Protein AF-A0A480AKE7-F1 (afdb_monomer_lite)

Sequence (357 aa):
MNDADDARQWQLMRAPGLQVAFLGSGAITPAQQTLCECLGGHLAPKLHVAVATSGYAGQIARGRRSFTMTVAQSFADRLPASDVDRRVTSFLVRKRDGSLPGSLLGLGRRVVVRGRSLMNRQAQIIAKSDVLCVGGGGQGTTDFARLALQIDKPMLPLPFMGGASQHLWTEFGDDIRDEFFIDAAQWQRWSDIDLDLLTTAQIDSLAAEVAATLLRSARGTCLVCMPFADRHLPLYASIIEPAIAGAHLLAVRMDHTPSVGDIVDTLRAEIEAARCVVAVVDEQNPNVLYEVGFAHALRKPVVLMRAAGAADGPAVDLPFDVRTHRVVTYPAGLPADGTAAARAELHALLRAISHGL

pLDDT: mean 78.8, std 15.92, range [34.25, 97.81]

Organism: NCBI:txid2315236

Structure (mmCIF, N/CA/C/O backbone):
data_AF-A0A480AKE7-F1
#
_entry.id   AF-A0A480AKE7-F1
#
loop_
_atom_site.group_PDB
_atom_site.id
_atom_site.type_symbol
_atom_site.label_atom_id
_atom_site.label_alt_id
_atom_site.label_comp_id
_atom_site.label_asym_id
_atom_site.label_entity_id
_atom_site.label_seq_id
_atom_site.pdbx_PDB_ins_code
_atom_site.Cartn_x
_atom_site.Cartn_y
_atom_site.Cartn_z
_atom_site.occupancy
_atom_site.B_iso_or_equiv
_atom_site.auth_seq_id
_atom_site.auth_comp_id
_atom_site.auth_asym_id
_atom_site.auth_atom_id
_atom_site.pdbx_PDB_model_num
ATOM 1 N N . MET A 1 1 ? -5.586 -33.923 -13.380 1.00 41.38 1 MET A N 1
ATOM 2 C CA . MET A 1 1 ? -5.382 -32.969 -12.270 1.00 41.38 1 MET A CA 1
ATOM 3 C C . MET A 1 1 ? -6.179 -31.720 -12.601 1.00 41.38 1 MET A C 1
ATOM 5 O O . MET A 1 1 ? -5.875 -31.077 -13.610 1.00 41.38 1 MET A O 1
ATOM 9 N N . ASN A 1 2 ? -7.294 -31.551 -11.890 1.00 34.25 2 ASN A N 1
ATOM 10 C CA . ASN A 1 2 ? -8.422 -30.689 -12.247 1.00 34.25 2 ASN A CA 1
ATOM 11 C C . ASN A 1 2 ? -8.159 -29.243 -11.782 1.00 34.25 2 ASN A C 1
ATOM 13 O O . ASN A 1 2 ? -7.540 -29.062 -10.739 1.00 34.25 2 ASN A O 1
ATOM 17 N N . ASP A 1 3 ? -8.623 -28.222 -12.511 1.00 38.66 3 ASP A N 1
ATOM 18 C CA . ASP A 1 3 ? -8.333 -26.803 -12.194 1.00 38.66 3 ASP A CA 1
ATOM 19 C C . ASP A 1 3 ? -8.852 -26.379 -10.794 1.00 38.66 3 ASP A C 1
ATOM 21 O O . ASP A 1 3 ? -8.320 -25.457 -10.177 1.00 38.66 3 ASP A O 1
ATOM 25 N N . ALA A 1 4 ? -9.837 -27.103 -10.248 1.00 34.78 4 ALA A N 1
ATOM 26 C CA . ALA A 1 4 ? -10.337 -26.926 -8.882 1.00 34.78 4 ALA A CA 1
ATOM 27 C C . ALA A 1 4 ? -9.347 -27.389 -7.789 1.00 34.78 4 ALA A C 1
ATOM 29 O O . ALA A 1 4 ? -9.326 -26.805 -6.704 1.00 34.78 4 ALA A O 1
ATOM 30 N N . ASP A 1 5 ? -8.506 -28.393 -8.071 1.00 37.97 5 ASP A N 1
ATOM 31 C CA . ASP A 1 5 ? -7.462 -28.855 -7.142 1.00 37.97 5 ASP A CA 1
ATOM 32 C C . ASP A 1 5 ? -6.301 -27.860 -7.081 1.00 37.97 5 ASP A C 1
ATOM 34 O O . ASP A 1 5 ? -5.783 -27.605 -5.998 1.00 37.97 5 ASP A O 1
ATOM 38 N N . ASP A 1 6 ? -5.943 -27.236 -8.210 1.00 43.53 6 ASP A N 1
ATOM 39 C CA . ASP A 1 6 ? -4.881 -26.223 -8.277 1.00 43.53 6 ASP A CA 1
ATOM 40 C C . ASP A 1 6 ? -5.284 -24.932 -7.533 1.00 43.53 6 ASP A C 1
ATOM 42 O O . ASP A 1 6 ? -4.450 -24.320 -6.862 1.00 43.53 6 ASP A O 1
ATOM 46 N N . ALA A 1 7 ? -6.560 -24.525 -7.598 1.00 39.72 7 ALA A N 1
ATOM 47 C CA . ALA A 1 7 ? -7.086 -23.368 -6.863 1.00 39.72 7 ALA A CA 1
ATOM 48 C C . ALA A 1 7 ? -7.175 -23.622 -5.343 1.00 39.72 7 ALA A C 1
ATOM 50 O O . ALA A 1 7 ? -6.755 -22.774 -4.552 1.00 39.72 7 ALA A O 1
ATOM 51 N N . ARG A 1 8 ? -7.644 -24.810 -4.926 1.00 34.88 8 ARG A N 1
ATOM 52 C CA . ARG A 1 8 ? -7.654 -25.231 -3.510 1.00 34.88 8 ARG A CA 1
ATOM 53 C C . ARG A 1 8 ? -6.248 -25.407 -2.949 1.00 34.88 8 ARG A C 1
ATOM 55 O O . ARG A 1 8 ? -5.967 -24.923 -1.855 1.00 34.88 8 ARG A O 1
ATOM 62 N N . GLN A 1 9 ? -5.348 -26.051 -3.696 1.00 40.66 9 GLN A N 1
ATOM 63 C CA . GLN A 1 9 ? -3.940 -26.130 -3.320 1.00 40.66 9 GLN A CA 1
ATOM 64 C C . GLN A 1 9 ? -3.341 -24.735 -3.211 1.00 40.66 9 GLN A C 1
ATOM 66 O O . GLN A 1 9 ? -2.600 -24.494 -2.271 1.00 40.66 9 GLN A O 1
ATOM 71 N N . TRP A 1 10 ? -3.675 -23.795 -4.101 1.00 44.84 10 TRP A N 1
ATOM 72 C CA . TRP A 1 10 ? -3.183 -22.426 -3.978 1.00 44.84 10 TRP A CA 1
ATOM 73 C C . TRP A 1 10 ? -3.620 -21.776 -2.666 1.00 44.84 10 TRP A C 1
ATOM 75 O O . TRP A 1 10 ? -2.761 -21.277 -1.945 1.00 44.84 10 TRP A O 1
ATOM 85 N N . GLN A 1 11 ? -4.915 -21.801 -2.330 1.00 41.62 11 GLN A N 1
ATOM 86 C CA . GLN A 1 11 ? -5.428 -21.200 -1.086 1.00 41.62 11 GLN A CA 1
ATOM 87 C C . GLN A 1 11 ? -4.726 -21.765 0.157 1.00 41.62 11 GLN A C 1
ATOM 89 O O . GLN A 1 11 ? -4.401 -21.018 1.074 1.00 41.62 11 GLN A O 1
ATOM 94 N N . LEU A 1 12 ? -4.400 -23.060 0.139 1.00 36.47 12 L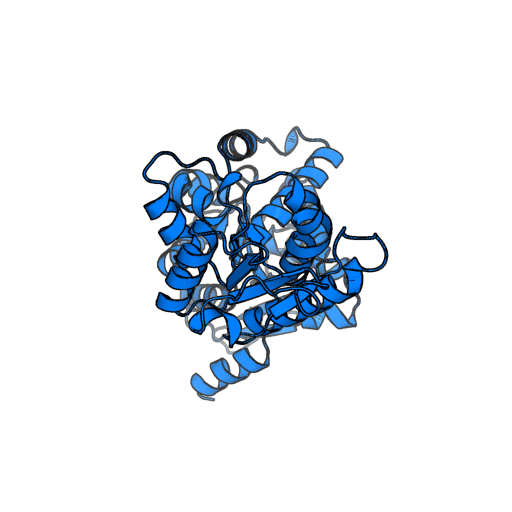EU A N 1
ATOM 95 C CA . LEU A 1 12 ? -3.630 -23.742 1.184 1.00 36.47 12 LEU A CA 1
ATOM 96 C C . LEU A 1 12 ? -2.117 -23.442 1.141 1.00 36.47 12 LEU A C 1
ATOM 98 O O . LEU A 1 12 ? -1.404 -23.698 2.106 1.00 36.47 12 LEU A O 1
ATOM 102 N N . MET A 1 13 ? -1.610 -22.924 0.020 1.00 38.38 13 MET A N 1
ATOM 103 C CA . MET A 1 13 ? -0.188 -22.719 -0.272 1.00 38.38 13 MET A CA 1
ATOM 104 C C . MET A 1 13 ? 0.230 -21.245 -0.346 1.00 38.38 13 MET A C 1
ATOM 106 O O . MET A 1 13 ? 1.414 -20.986 -0.577 1.00 38.38 13 MET A O 1
ATOM 110 N N . ARG A 1 14 ? -0.689 -20.290 -0.170 1.00 48.44 14 ARG A N 1
ATOM 111 C CA . ARG A 1 14 ? -0.387 -18.855 -0.126 1.00 48.44 14 ARG A CA 1
ATOM 112 C C . ARG A 1 14 ? 0.709 -18.573 0.903 1.00 48.44 14 ARG A C 1
ATOM 114 O O . ARG A 1 14 ? 0.580 -18.965 2.060 1.00 48.44 14 ARG A O 1
ATOM 121 N N . ALA A 1 15 ? 1.766 -17.862 0.510 1.00 48.38 15 ALA A N 1
ATOM 122 C CA . ALA A 1 15 ? 2.688 -17.300 1.497 1.00 48.38 15 ALA A CA 1
ATOM 123 C C . ALA A 1 15 ? 1.905 -16.366 2.435 1.00 48.38 15 ALA A C 1
ATOM 125 O O . ALA A 1 15 ? 1.191 -15.504 1.924 1.00 48.38 15 ALA A O 1
ATOM 126 N N . PRO A 1 16 ? 2.011 -16.498 3.765 1.00 49.25 16 PRO A N 1
ATOM 127 C CA . PRO A 1 16 ? 1.288 -15.620 4.673 1.00 49.25 16 PRO A CA 1
ATOM 128 C C . PRO A 1 16 ? 1.714 -14.164 4.441 1.00 49.25 16 PRO A C 1
ATOM 130 O O . PRO A 1 16 ? 2.882 -13.825 4.620 1.00 49.25 16 PRO A O 1
ATOM 133 N N . GLY A 1 17 ? 0.764 -13.314 4.041 1.00 61.53 17 GLY A N 1
ATOM 134 C CA . GLY A 1 17 ? 0.993 -11.890 3.805 1.00 61.53 17 GLY A CA 1
ATOM 135 C C . GLY A 1 17 ? 0.655 -11.405 2.393 1.00 61.53 17 GLY A C 1
ATOM 136 O O . GLY A 1 17 ? 0.165 -12.149 1.545 1.00 61.53 17 GLY A O 1
ATOM 137 N N . LEU A 1 18 ? 0.917 -10.122 2.185 1.00 75.06 18 LEU A N 1
ATOM 138 C CA . LEU A 1 18 ? 0.783 -9.398 0.938 1.00 75.06 18 LEU A CA 1
ATOM 139 C C . LEU A 1 18 ? 1.769 -9.906 -0.120 1.00 75.06 18 LEU A C 1
ATOM 141 O O . LEU A 1 18 ? 2.985 -9.828 0.058 1.00 75.06 18 LEU A O 1
ATOM 145 N N . GLN A 1 19 ? 1.241 -10.364 -1.246 1.00 82.06 19 GLN A N 1
ATOM 146 C CA . GLN A 1 19 ? 1.991 -10.779 -2.423 1.00 82.06 19 GLN A CA 1
ATOM 147 C C . GLN A 1 19 ? 2.176 -9.610 -3.387 1.00 82.06 19 GLN A C 1
ATOM 149 O O . GLN A 1 19 ? 1.250 -9.234 -4.107 1.00 82.06 19 GLN A O 1
ATOM 154 N N . VAL A 1 20 ? 3.396 -9.081 -3.447 1.00 88.06 20 VAL A N 1
ATOM 155 C CA . VAL A 1 20 ? 3.783 -8.029 -4.391 1.00 88.06 20 VAL A CA 1
ATOM 156 C C . VAL A 1 20 ? 4.406 -8.672 -5.629 1.00 88.06 20 VAL A C 1
ATOM 158 O O . VAL A 1 20 ? 5.448 -9.329 -5.545 1.00 88.06 20 VAL A O 1
ATOM 161 N N . ALA A 1 21 ? 3.785 -8.483 -6.792 1.00 88.94 21 ALA A N 1
ATOM 162 C CA . ALA A 1 21 ? 4.388 -8.848 -8.072 1.00 88.94 21 ALA A CA 1
ATOM 163 C C . ALA A 1 21 ? 5.184 -7.677 -8.643 1.00 88.94 21 ALA A C 1
ATOM 165 O O . ALA A 1 21 ? 4.643 -6.595 -8.852 1.00 88.94 21 ALA A O 1
ATOM 166 N N . PHE A 1 22 ? 6.454 -7.917 -8.968 1.00 89.12 22 PHE A N 1
ATOM 167 C CA . PHE A 1 22 ? 7.280 -6.928 -9.660 1.00 89.12 22 PHE A CA 1
ATOM 168 C C . PHE A 1 22 ? 7.295 -7.214 -11.153 1.00 89.12 22 PHE A C 1
ATOM 170 O O . PHE A 1 22 ? 7.703 -8.293 -11.598 1.00 89.12 22 PHE A O 1
ATOM 177 N N . LEU A 1 23 ? 6.903 -6.218 -11.934 1.00 88.00 23 LEU A N 1
ATOM 178 C CA . LEU A 1 23 ? 6.863 -6.257 -13.386 1.00 88.00 23 LEU A CA 1
ATOM 179 C C . LEU A 1 23 ? 7.722 -5.115 -13.923 1.00 88.00 23 LEU A C 1
ATOM 181 O O . LEU A 1 23 ? 7.609 -3.990 -13.460 1.00 88.00 23 LEU A O 1
ATOM 185 N N . GLY A 1 24 ? 8.589 -5.354 -14.903 1.00 85.38 24 GLY A N 1
ATOM 186 C CA . GLY A 1 24 ? 9.424 -4.248 -15.353 1.00 85.38 24 GLY A CA 1
ATOM 187 C C . GLY A 1 24 ? 10.491 -4.576 -16.371 1.00 85.38 24 GLY A C 1
ATOM 188 O O . GLY A 1 24 ? 10.500 -5.645 -16.984 1.00 85.38 24 GLY A O 1
ATOM 189 N N . SER A 1 25 ? 11.389 -3.609 -16.544 1.00 81.94 25 SER A N 1
ATOM 190 C CA . SER A 1 25 ? 12.462 -3.648 -17.526 1.00 81.94 25 SER A CA 1
ATOM 191 C C . SER A 1 25 ? 13.404 -4.830 -17.317 1.00 81.94 25 SER A C 1
ATOM 193 O O . SER A 1 25 ? 13.819 -5.159 -16.203 1.00 81.94 25 SER A O 1
ATOM 195 N N . GLY A 1 26 ? 13.807 -5.420 -18.439 1.00 78.12 26 GLY A N 1
ATOM 196 C CA . GLY A 1 26 ? 14.846 -6.441 -18.496 1.00 78.12 26 GLY A CA 1
ATOM 197 C C . GLY A 1 26 ? 16.282 -5.907 -18.538 1.00 78.12 26 GLY A C 1
ATOM 198 O O . GLY A 1 26 ? 17.234 -6.682 -18.615 1.00 78.12 26 GLY A O 1
ATOM 199 N N . ALA A 1 27 ? 16.437 -4.587 -18.552 1.00 83.56 27 ALA A N 1
ATOM 200 C CA . ALA A 1 27 ? 17.713 -3.894 -18.461 1.00 83.56 27 ALA A CA 1
ATOM 201 C C . ALA A 1 27 ? 17.500 -2.596 -17.675 1.00 83.56 27 ALA A C 1
ATOM 203 O O . ALA A 1 27 ? 16.621 -1.811 -18.028 1.00 83.56 27 ALA A O 1
ATOM 204 N N . ILE A 1 28 ? 18.273 -2.398 -16.612 1.00 89.25 28 ILE A N 1
ATOM 205 C CA . ILE A 1 28 ? 18.172 -1.230 -15.726 1.00 89.25 28 ILE A CA 1
ATOM 206 C C . ILE A 1 28 ? 19.519 -0.507 -15.632 1.00 89.25 28 ILE A C 1
ATOM 208 O O . ILE A 1 28 ? 20.566 -1.145 -15.774 1.00 89.25 28 ILE A O 1
ATOM 212 N N . THR A 1 29 ? 19.491 0.810 -15.417 1.00 92.38 29 THR A N 1
ATOM 213 C CA . THR A 1 29 ? 20.696 1.631 -15.189 1.00 92.38 29 THR A CA 1
ATOM 214 C C . THR A 1 29 ? 21.297 1.361 -13.800 1.00 92.38 29 THR A C 1
ATOM 216 O O . THR A 1 29 ? 20.635 0.748 -12.956 1.00 92.38 29 THR A O 1
ATOM 219 N N . PRO A 1 30 ? 22.535 1.809 -13.510 1.00 93.50 30 PRO A N 1
ATOM 220 C CA . PRO A 1 30 ? 23.110 1.695 -12.170 1.00 93.50 30 PRO A CA 1
ATOM 221 C C . PRO A 1 30 ? 22.261 2.361 -11.075 1.00 93.50 30 PRO A C 1
ATOM 223 O O . PRO A 1 30 ? 22.051 1.750 -10.031 1.00 93.50 30 PRO A O 1
ATOM 226 N N . ALA A 1 31 ? 21.706 3.557 -11.308 1.00 94.69 31 ALA A N 1
ATOM 227 C CA . ALA A 1 31 ? 20.848 4.224 -10.323 1.00 94.69 31 ALA A CA 1
ATOM 228 C C . ALA A 1 31 ? 19.543 3.445 -10.077 1.00 94.69 31 ALA A C 1
ATOM 230 O O . ALA A 1 31 ? 19.146 3.213 -8.934 1.00 94.69 31 ALA A O 1
ATOM 231 N N . GLN A 1 32 ? 18.920 2.940 -11.147 1.00 95.62 32 GLN A N 1
ATOM 232 C CA . GLN A 1 32 ? 17.746 2.068 -11.057 1.00 95.62 32 GLN A CA 1
ATOM 233 C C . GLN A 1 32 ? 18.048 0.752 -10.332 1.00 95.62 32 GLN A C 1
ATOM 235 O O . GLN A 1 32 ? 17.212 0.240 -9.587 1.00 95.62 32 GLN A O 1
ATOM 240 N N . GLN A 1 33 ? 19.242 0.191 -10.525 1.00 94.56 33 GLN A N 1
ATOM 241 C CA . GLN A 1 33 ? 19.689 -0.990 -9.795 1.00 94.56 33 GLN A CA 1
ATOM 242 C C . GLN A 1 33 ? 19.800 -0.703 -8.293 1.00 94.56 33 GLN A C 1
ATOM 244 O O . GLN A 1 33 ? 19.263 -1.486 -7.511 1.00 94.56 33 GLN A O 1
ATOM 249 N N . THR A 1 34 ? 20.421 0.413 -7.901 1.00 96.62 34 THR A N 1
ATOM 250 C CA . THR A 1 34 ? 20.508 0.843 -6.496 1.00 96.62 34 THR A CA 1
ATOM 251 C C . THR A 1 34 ? 19.119 0.972 -5.875 1.00 96.62 34 THR A C 1
ATOM 253 O O . THR A 1 34 ? 18.870 0.422 -4.805 1.00 96.62 34 THR A O 1
ATOM 256 N N . LEU A 1 35 ? 18.174 1.605 -6.579 1.00 97.50 35 LEU A N 1
ATOM 257 C CA . LEU A 1 35 ? 16.782 1.698 -6.132 1.00 97.50 35 LEU A CA 1
ATOM 258 C C . LEU A 1 35 ? 16.167 0.310 -5.903 1.00 97.50 35 LEU A C 1
ATOM 260 O O . LEU A 1 35 ? 15.546 0.078 -4.868 1.00 97.50 35 LEU A O 1
ATOM 264 N N . CYS A 1 36 ? 16.339 -0.620 -6.846 1.00 95.38 36 CYS A N 1
ATOM 265 C CA . CYS A 1 36 ? 15.813 -1.981 -6.722 1.00 95.38 36 CYS A CA 1
ATOM 266 C C . CYS A 1 36 ? 16.401 -2.721 -5.510 1.00 95.38 36 CYS A C 1
ATOM 268 O O . CYS A 1 36 ? 15.685 -3.445 -4.815 1.00 95.38 36 CYS A O 1
ATOM 270 N N . GLU A 1 37 ? 17.701 -2.546 -5.263 1.00 95.81 37 GLU A N 1
ATOM 271 C CA . GLU A 1 37 ? 18.411 -3.155 -4.138 1.00 95.81 37 GLU A CA 1
ATOM 272 C C . GLU A 1 37 ? 17.949 -2.578 -2.789 1.00 95.81 37 GLU A C 1
ATOM 274 O O . GLU A 1 37 ? 17.699 -3.327 -1.838 1.00 95.81 37 GLU A O 1
ATOM 279 N N . CYS A 1 38 ? 17.764 -1.260 -2.699 1.00 96.56 38 CYS A N 1
ATOM 280 C CA . CYS A 1 38 ? 17.175 -0.614 -1.526 1.00 96.56 38 CYS A CA 1
ATOM 281 C C . CYS A 1 38 ? 15.717 -1.049 -1.319 1.00 96.56 38 CYS A C 1
ATOM 283 O O . CYS A 1 38 ? 15.334 -1.417 -0.209 1.00 96.56 38 CYS A O 1
ATOM 285 N N . LEU A 1 39 ? 14.910 -1.103 -2.383 1.00 95.56 39 LEU A N 1
ATOM 286 C CA . LEU A 1 39 ? 13.491 -1.468 -2.315 1.00 95.56 39 LEU A CA 1
ATOM 287 C C . LEU A 1 39 ? 13.293 -2.897 -1.800 1.00 95.56 39 LEU A C 1
ATOM 289 O O . LEU A 1 39 ? 12.500 -3.119 -0.883 1.00 95.56 39 LEU A O 1
ATOM 293 N N . GLY A 1 40 ? 14.058 -3.862 -2.324 1.00 92.88 40 GLY A N 1
ATOM 294 C CA . GLY A 1 40 ? 14.069 -5.224 -1.782 1.00 92.88 40 GLY A CA 1
ATOM 295 C C . GLY A 1 40 ? 14.418 -5.244 -0.289 1.00 92.88 40 GLY A C 1
ATOM 296 O O . GLY A 1 40 ? 13.868 -6.040 0.473 1.00 92.88 40 GLY A O 1
ATOM 297 N N . GLY A 1 41 ? 15.259 -4.305 0.151 1.00 91.81 41 GLY A N 1
ATOM 298 C CA . GLY A 1 41 ? 15.704 -4.167 1.533 1.00 91.81 41 GLY A CA 1
ATOM 299 C C . GLY A 1 41 ? 14.691 -3.612 2.491 1.00 91.81 41 GLY A C 1
ATOM 300 O O . GLY A 1 41 ? 14.543 -4.141 3.587 1.00 91.81 41 GLY A O 1
ATOM 301 N N . HIS A 1 42 ? 13.940 -2.612 2.060 1.00 89.50 42 HIS A N 1
ATOM 302 C CA . HIS A 1 42 ? 12.846 -2.072 2.853 1.00 89.50 42 HIS A CA 1
ATOM 303 C C . HIS A 1 42 ? 11.678 -3.055 2.954 1.00 89.50 42 HIS A C 1
ATOM 305 O O . HIS A 1 42 ? 10.938 -3.032 3.941 1.00 89.50 42 HIS A O 1
ATOM 311 N N . LEU A 1 43 ? 11.512 -3.948 1.977 1.00 88.88 43 LEU A N 1
ATOM 312 C CA . LEU A 1 43 ? 10.441 -4.944 1.967 1.00 88.88 43 LEU A CA 1
ATOM 313 C C . LEU A 1 43 ? 10.779 -6.217 2.766 1.00 88.88 43 LEU A C 1
ATOM 315 O O . LEU A 1 43 ? 9.895 -6.756 3.432 1.00 88.88 43 LEU A O 1
ATOM 319 N N . ALA A 1 44 ? 12.029 -6.694 2.759 1.00 85.44 44 ALA A N 1
ATOM 320 C CA . ALA A 1 44 ? 12.402 -7.979 3.371 1.00 85.44 44 ALA A CA 1
ATOM 321 C C . ALA A 1 44 ? 12.097 -8.106 4.882 1.00 85.44 44 ALA A C 1
ATOM 323 O O . ALA A 1 44 ? 11.488 -9.108 5.273 1.00 85.44 44 ALA A O 1
ATOM 324 N N . PRO A 1 45 ? 12.385 -7.112 5.747 1.00 74.38 45 PRO A N 1
ATOM 325 C CA . PRO A 1 45 ? 12.088 -7.199 7.181 1.00 74.38 45 PRO A CA 1
ATOM 326 C C . PRO A 1 45 ? 10.591 -7.302 7.499 1.00 74.38 45 PRO A C 1
ATOM 328 O O . PRO A 1 45 ? 10.200 -7.722 8.587 1.00 74.38 45 PRO A O 1
ATOM 331 N N . LYS A 1 46 ? 9.720 -6.913 6.562 1.00 74.25 46 LYS A N 1
ATOM 332 C CA . LYS A 1 46 ? 8.274 -6.887 6.777 1.00 74.25 46 LYS A CA 1
ATOM 333 C C . LYS A 1 46 ? 7.717 -8.296 6.627 1.00 74.25 46 LYS A C 1
ATOM 335 O O . LYS A 1 46 ? 7.428 -8.727 5.521 1.00 74.25 46 LYS A O 1
ATOM 340 N N . LEU A 1 47 ? 7.539 -8.996 7.750 1.00 53.84 47 LEU A N 1
ATOM 341 C CA . LEU A 1 47 ? 7.140 -10.416 7.839 1.00 53.84 47 LEU A CA 1
ATOM 342 C C . LEU A 1 47 ? 5.940 -10.831 6.965 1.00 53.84 47 LEU A C 1
ATOM 344 O O . LEU A 1 47 ? 5.806 -12.002 6.630 1.00 53.84 47 LEU A O 1
ATOM 348 N N . HIS A 1 48 ? 5.081 -9.881 6.605 1.00 63.53 48 HIS A N 1
ATOM 349 C CA . HIS A 1 48 ? 3.875 -10.067 5.803 1.00 63.53 48 HIS A CA 1
ATOM 350 C C . HIS A 1 48 ? 4.057 -9.691 4.332 1.00 63.53 48 HIS A C 1
ATOM 352 O O . HIS A 1 48 ? 3.064 -9.483 3.655 1.00 63.53 48 HIS A O 1
ATOM 358 N N . VAL A 1 49 ? 5.278 -9.526 3.834 1.00 70.94 49 VAL A N 1
ATOM 359 C CA . VAL A 1 49 ? 5.519 -9.280 2.410 1.00 70.94 49 VAL A CA 1
ATOM 360 C C . VAL A 1 49 ? 6.084 -10.541 1.793 1.00 70.94 49 VAL A C 1
ATOM 362 O O . VAL A 1 49 ? 7.033 -11.125 2.326 1.00 70.94 49 VAL A O 1
ATOM 365 N N . ALA A 1 50 ? 5.515 -10.928 0.663 1.00 76.94 50 ALA A N 1
ATOM 366 C CA . ALA A 1 50 ? 6.046 -11.935 -0.224 1.00 76.94 50 ALA A CA 1
ATOM 367 C C . ALA A 1 50 ? 6.216 -11.354 -1.633 1.00 76.94 50 ALA A C 1
ATOM 369 O O . ALA A 1 50 ? 5.476 -10.464 -2.051 1.00 76.94 50 ALA A O 1
ATOM 370 N N . VAL A 1 51 ? 7.229 -11.839 -2.343 1.00 80.88 51 VAL A N 1
ATOM 371 C CA . VAL A 1 51 ? 7.622 -11.344 -3.661 1.00 80.88 51 VAL A CA 1
ATOM 372 C C . VAL A 1 51 ? 7.326 -12.397 -4.714 1.00 80.88 51 VAL A C 1
ATOM 374 O O . VAL A 1 51 ? 7.819 -13.523 -4.638 1.00 80.88 51 VAL A O 1
ATOM 377 N N . ALA A 1 52 ? 6.566 -12.008 -5.733 1.00 77.31 52 ALA A N 1
ATOM 378 C CA . ALA A 1 52 ? 6.316 -12.814 -6.913 1.00 77.31 52 ALA A CA 1
ATOM 379 C C . ALA A 1 52 ? 7.239 -12.394 -8.065 1.00 77.31 52 ALA A C 1
ATOM 381 O O . ALA A 1 52 ? 7.299 -11.225 -8.451 1.00 77.31 52 ALA A O 1
ATOM 382 N N . THR A 1 53 ? 7.925 -13.372 -8.656 1.00 75.00 53 THR A N 1
ATOM 383 C CA . THR A 1 53 ? 8.739 -13.193 -9.859 1.00 75.00 53 THR A CA 1
ATOM 384 C C . THR A 1 53 ? 8.199 -14.052 -10.986 1.00 75.00 53 THR A C 1
ATOM 386 O O . THR A 1 53 ? 7.714 -15.167 -10.784 1.00 75.00 53 THR A O 1
ATOM 389 N N . SER A 1 54 ? 8.308 -13.554 -12.212 1.00 63.50 54 SER A N 1
ATOM 390 C CA . SER A 1 54 ? 7.891 -14.314 -13.383 1.00 63.50 54 SER A CA 1
ATOM 391 C C . SER A 1 54 ? 8.904 -15.386 -13.792 1.00 63.50 54 SER A C 1
ATOM 393 O O . SER A 1 54 ? 8.584 -16.138 -14.695 1.00 63.50 54 SER A O 1
ATOM 395 N N . GLY A 1 55 ? 10.086 -15.501 -13.170 1.00 57.97 55 GLY A N 1
ATOM 396 C CA . GLY A 1 55 ? 11.128 -16.461 -13.560 1.00 57.97 55 GLY A CA 1
ATOM 397 C C . GLY A 1 55 ? 11.659 -16.228 -14.985 1.00 57.97 55 GLY A C 1
ATOM 398 O O . GLY A 1 55 ? 11.010 -16.566 -15.977 1.00 57.97 55 GLY A O 1
ATOM 399 N N . TYR A 1 56 ? 12.861 -15.664 -15.119 1.00 56.91 56 TYR A N 1
ATOM 400 C CA . TYR A 1 56 ? 13.478 -15.388 -16.424 1.00 56.91 56 TYR A CA 1
ATOM 401 C C . TYR A 1 56 ? 14.907 -15.940 -16.506 1.00 56.91 56 TYR A C 1
ATOM 403 O O . TYR A 1 56 ? 15.859 -15.318 -16.050 1.00 56.91 56 TYR A O 1
ATOM 411 N N . ALA A 1 57 ? 15.068 -17.089 -17.169 1.00 44.41 57 ALA A N 1
ATOM 412 C CA . ALA A 1 57 ? 16.373 -17.714 -17.419 1.00 44.41 57 ALA A CA 1
ATOM 413 C C . ALA A 1 57 ? 17.209 -16.992 -18.508 1.00 44.41 57 ALA A C 1
ATOM 415 O O . ALA A 1 57 ? 18.432 -17.076 -18.517 1.00 44.41 57 ALA A O 1
ATOM 416 N N . GLY A 1 58 ? 16.571 -16.264 -19.435 1.00 44.22 58 GLY A N 1
ATOM 417 C CA . GLY A 1 58 ? 17.233 -15.755 -20.649 1.00 44.22 58 GLY A CA 1
ATOM 418 C C . GLY A 1 58 ? 18.047 -14.459 -20.507 1.00 44.22 58 GLY A C 1
ATOM 419 O O . GLY A 1 58 ? 18.928 -14.214 -21.327 1.00 44.22 58 GLY A O 1
ATOM 420 N N . GLN A 1 59 ? 17.767 -13.616 -19.508 1.00 46.56 59 GLN A N 1
ATOM 421 C CA . GLN A 1 59 ? 18.481 -12.338 -19.315 1.00 46.56 59 GLN A CA 1
ATOM 422 C C . GLN A 1 59 ? 19.630 -12.436 -18.311 1.00 46.56 59 GLN A C 1
ATOM 424 O O . GLN A 1 59 ? 20.663 -11.801 -18.520 1.00 46.56 59 GLN A O 1
ATOM 429 N N . ILE A 1 60 ? 19.496 -13.324 -17.321 1.00 46.78 60 ILE A N 1
ATOM 430 C CA . ILE A 1 60 ? 20.581 -13.724 -16.416 1.00 46.78 60 ILE A CA 1
ATOM 431 C C . ILE A 1 60 ? 21.766 -14.269 -17.231 1.00 46.78 60 ILE A C 1
ATOM 433 O O . ILE A 1 60 ? 22.904 -13.868 -17.014 1.00 46.78 60 ILE A O 1
ATOM 437 N N . ALA A 1 61 ? 21.492 -15.078 -18.262 1.00 45.53 61 ALA A N 1
ATOM 438 C CA . ALA A 1 61 ? 22.510 -15.608 -19.174 1.00 45.53 61 ALA A CA 1
ATOM 439 C C . ALA A 1 61 ? 23.256 -14.536 -19.999 1.00 45.53 61 ALA A C 1
ATOM 441 O O . ALA A 1 61 ? 24.301 -14.826 -20.571 1.00 45.53 61 ALA A O 1
ATOM 442 N N . ARG A 1 62 ? 22.732 -13.304 -20.084 1.00 51.19 62 ARG A N 1
ATOM 443 C CA . ARG A 1 62 ? 23.335 -12.181 -20.827 1.00 51.19 62 ARG A CA 1
ATOM 444 C C . ARG A 1 62 ? 23.997 -11.141 -19.915 1.00 51.19 62 ARG A C 1
ATOM 446 O O . ARG A 1 62 ? 24.338 -10.065 -20.398 1.00 51.19 62 ARG A O 1
ATOM 453 N N . GLY A 1 63 ? 24.123 -11.418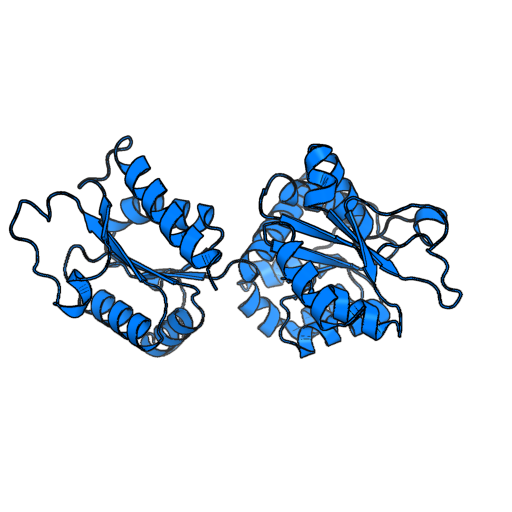 -18.613 1.00 58.53 63 GLY A N 1
ATOM 454 C CA . GLY A 1 63 ? 24.734 -10.504 -17.637 1.00 58.53 63 GLY A CA 1
ATOM 455 C C . GLY A 1 63 ? 23.953 -9.205 -17.396 1.00 58.53 63 GLY A C 1
ATOM 456 O O . GLY A 1 63 ? 24.496 -8.269 -16.817 1.00 58.53 63 GLY A O 1
ATOM 457 N N . ARG A 1 64 ? 22.691 -9.117 -17.842 1.00 65.31 64 ARG A N 1
ATOM 458 C CA . ARG A 1 64 ? 21.847 -7.928 -17.648 1.00 65.31 64 ARG A CA 1
ATOM 459 C C . ARG A 1 64 ? 21.028 -8.066 -16.371 1.00 65.31 64 ARG A C 1
ATOM 461 O O . ARG A 1 64 ? 20.410 -9.106 -16.142 1.00 65.31 64 ARG A O 1
ATOM 468 N N . ARG A 1 65 ? 20.994 -7.003 -15.564 1.00 78.12 65 ARG A N 1
ATOM 469 C CA . ARG A 1 65 ? 20.118 -6.913 -14.392 1.00 78.12 65 ARG A CA 1
ATOM 470 C C . ARG A 1 65 ? 18.736 -6.422 -14.820 1.00 78.12 65 ARG A C 1
ATOM 472 O O . ARG A 1 65 ? 18.620 -5.497 -15.620 1.00 78.12 65 ARG A O 1
ATOM 479 N N . SER A 1 66 ? 17.700 -7.061 -14.291 1.00 86.00 66 SER A N 1
ATOM 480 C CA . SER A 1 66 ? 16.297 -6.724 -14.550 1.00 86.00 66 SER A CA 1
ATOM 481 C C . SER A 1 66 ? 15.646 -6.220 -13.271 1.00 86.00 66 SER A C 1
ATOM 483 O O . SER A 1 66 ? 15.954 -6.762 -12.209 1.00 86.00 66 SER A O 1
ATOM 485 N N . PHE A 1 67 ? 14.680 -5.311 -13.385 1.00 89.00 67 PHE A N 1
ATOM 486 C CA . PHE A 1 67 ? 13.925 -4.759 -12.256 1.00 89.00 67 PHE A CA 1
ATOM 487 C C . PHE A 1 67 ? 13.412 -5.853 -11.302 1.00 89.00 67 PHE A C 1
ATOM 489 O O . PHE A 1 67 ? 13.807 -5.914 -10.139 1.00 89.00 67 PHE A O 1
ATOM 496 N N . THR A 1 68 ? 12.619 -6.796 -11.826 1.00 87.62 68 THR A N 1
ATOM 497 C CA . THR A 1 68 ? 12.009 -7.881 -11.044 1.00 87.62 68 THR A CA 1
ATOM 498 C C . THR A 1 68 ? 13.044 -8.733 -10.304 1.00 87.62 68 THR A C 1
ATOM 500 O O . THR A 1 68 ? 12.888 -8.988 -9.112 1.00 87.62 68 THR A O 1
ATOM 503 N N . MET A 1 69 ? 14.101 -9.188 -10.990 1.00 84.00 69 MET A N 1
ATOM 504 C CA . MET A 1 69 ? 15.103 -10.063 -10.366 1.00 84.00 69 MET A CA 1
ATOM 505 C C . MET A 1 69 ? 15.971 -9.332 -9.349 1.00 84.00 69 MET A C 1
ATOM 507 O O . MET A 1 69 ? 16.304 -9.928 -8.331 1.00 84.00 69 MET A O 1
ATOM 511 N N . THR A 1 70 ? 16.330 -8.070 -9.595 1.00 90.38 70 THR A N 1
ATOM 512 C CA . THR A 1 70 ? 17.165 -7.309 -8.661 1.00 90.38 70 THR A CA 1
ATOM 513 C C . THR A 1 70 ? 16.422 -7.059 -7.353 1.00 90.38 70 THR A C 1
ATOM 515 O O . THR A 1 70 ? 16.978 -7.334 -6.292 1.00 90.38 70 THR A O 1
ATOM 518 N N . VAL A 1 71 ? 15.150 -6.640 -7.410 1.00 91.56 71 VAL A N 1
ATOM 519 C CA . VAL A 1 71 ? 14.325 -6.479 -6.199 1.00 91.56 71 VAL A CA 1
ATOM 520 C C . VAL A 1 71 ? 14.180 -7.810 -5.463 1.00 91.56 71 VAL A C 1
ATOM 522 O O . VAL A 1 71 ? 14.405 -7.874 -4.257 1.00 91.56 71 VAL A O 1
ATOM 525 N N . ALA A 1 72 ? 13.844 -8.886 -6.182 1.00 88.88 72 ALA A N 1
ATOM 526 C CA . ALA A 1 72 ? 13.620 -10.190 -5.571 1.00 88.88 72 ALA A CA 1
ATOM 527 C C . ALA A 1 72 ? 14.889 -10.768 -4.928 1.00 88.88 72 ALA A C 1
ATOM 529 O O . ALA A 1 72 ? 14.817 -11.262 -3.805 1.00 88.88 72 ALA A O 1
ATOM 530 N N . GLN A 1 73 ? 16.042 -10.679 -5.600 1.00 89.38 73 GLN A N 1
ATOM 531 C CA . GLN A 1 73 ? 17.322 -11.144 -5.060 1.00 89.38 73 GLN A CA 1
ATOM 532 C C . GLN A 1 73 ? 17.689 -10.361 -3.805 1.00 89.38 73 GLN A C 1
ATOM 534 O O . GLN A 1 73 ? 17.928 -10.951 -2.759 1.00 89.38 73 GLN A O 1
ATOM 539 N N . SER A 1 74 ? 17.616 -9.033 -3.882 1.00 92.19 74 SER A N 1
ATOM 540 C CA . SER A 1 74 ? 17.932 -8.162 -2.756 1.00 92.19 74 SER A CA 1
ATOM 541 C C . SER A 1 74 ? 16.981 -8.361 -1.568 1.00 92.19 74 SER A C 1
ATOM 543 O O . SER A 1 74 ? 17.374 -8.211 -0.410 1.00 92.19 74 SER A O 1
ATOM 545 N N . PHE A 1 75 ? 15.728 -8.724 -1.844 1.00 91.50 75 PHE A N 1
ATOM 546 C CA . PHE A 1 75 ? 14.769 -9.141 -0.832 1.00 91.50 75 PHE A CA 1
ATOM 547 C C . PHE A 1 75 ? 15.175 -10.476 -0.189 1.00 91.50 75 PHE A C 1
ATOM 549 O O . PHE A 1 75 ? 15.234 -10.563 1.033 1.00 91.50 75 PHE A O 1
ATOM 556 N N . ALA A 1 76 ? 15.499 -11.499 -0.985 1.00 89.44 76 ALA A N 1
ATOM 557 C CA . ALA A 1 76 ? 15.877 -12.820 -0.479 1.00 89.44 76 ALA A CA 1
ATOM 558 C C . ALA A 1 76 ? 17.196 -12.823 0.302 1.00 89.44 76 ALA A C 1
ATOM 560 O O . ALA A 1 76 ? 17.278 -13.502 1.320 1.00 89.44 76 ALA A O 1
ATOM 561 N N . ASP A 1 77 ? 18.189 -12.039 -0.123 1.00 90.94 77 ASP A N 1
ATOM 562 C CA . ASP A 1 77 ? 19.497 -11.936 0.543 1.00 90.94 77 ASP A CA 1
ATOM 563 C C . ASP A 1 77 ? 19.386 -11.411 1.985 1.00 90.94 77 ASP A C 1
ATOM 565 O O . ASP A 1 77 ? 20.288 -11.600 2.798 1.00 90.94 77 ASP A O 1
ATOM 569 N N . ARG A 1 78 ? 18.267 -10.758 2.317 1.00 90.62 78 ARG A N 1
ATOM 570 C CA . ARG A 1 78 ? 17.964 -10.217 3.649 1.00 90.62 78 ARG A CA 1
ATOM 571 C C . ARG A 1 78 ? 17.010 -11.093 4.458 1.00 90.62 78 ARG A C 1
ATOM 573 O O . ARG A 1 78 ? 16.586 -10.692 5.541 1.00 90.62 78 ARG A O 1
ATOM 580 N N . LEU A 1 79 ? 16.651 -12.267 3.945 1.00 84.31 79 LEU A N 1
ATOM 581 C CA . LEU A 1 79 ? 15.842 -13.245 4.658 1.00 84.31 79 LEU A CA 1
ATOM 582 C C . LEU A 1 79 ? 16.705 -14.389 5.198 1.00 84.31 79 LEU A C 1
ATOM 584 O O . LEU A 1 79 ? 17.679 -14.791 4.560 1.00 84.31 79 LEU A O 1
ATOM 588 N N . PRO A 1 80 ? 16.312 -14.998 6.330 1.00 83.69 80 PRO A N 1
ATOM 589 C CA . PRO A 1 80 ? 16.806 -16.319 6.694 1.00 83.69 80 PRO A CA 1
ATOM 590 C C . PRO A 1 80 ? 16.531 -17.318 5.563 1.00 83.69 80 PRO A C 1
ATOM 592 O O . PRO A 1 80 ? 15.461 -17.286 4.953 1.00 83.69 80 PRO A O 1
ATOM 595 N N . ALA A 1 81 ? 17.450 -18.258 5.321 1.00 82.75 81 ALA A N 1
ATOM 596 C CA . ALA A 1 81 ? 17.300 -19.261 4.260 1.00 82.75 81 ALA A CA 1
ATOM 597 C C . ALA A 1 81 ? 15.970 -20.041 4.351 1.00 82.75 81 ALA A C 1
ATOM 599 O O . ALA A 1 81 ? 15.363 -20.355 3.330 1.00 82.75 81 ALA A O 1
ATOM 600 N N . SER A 1 82 ? 15.478 -20.286 5.572 1.00 80.25 82 SER A N 1
ATOM 601 C CA . SER A 1 82 ? 14.191 -20.943 5.840 1.00 80.25 82 SER A CA 1
ATOM 602 C C . SER A 1 82 ? 12.965 -20.153 5.365 1.00 80.25 82 SER A C 1
ATOM 604 O O . SER A 1 82 ? 11.906 -20.740 5.143 1.00 80.25 82 SER A O 1
ATOM 606 N N . ASP A 1 83 ? 13.085 -18.833 5.216 1.00 80.50 83 ASP A N 1
ATOM 607 C CA . ASP A 1 83 ? 11.983 -17.943 4.848 1.00 80.50 83 ASP A CA 1
ATOM 608 C C . ASP A 1 83 ? 11.971 -17.584 3.362 1.00 80.50 83 ASP A C 1
ATOM 610 O O . ASP A 1 83 ? 10.928 -17.171 2.852 1.00 80.50 83 ASP A O 1
ATOM 614 N N . VAL A 1 84 ? 13.079 -17.779 2.641 1.00 83.25 84 VAL A N 1
ATOM 615 C CA . VAL A 1 84 ? 13.167 -17.482 1.201 1.00 83.25 84 VAL A CA 1
ATOM 616 C C . VAL A 1 84 ? 12.136 -18.297 0.413 1.00 83.25 84 VAL A C 1
ATOM 618 O O . VAL A 1 84 ? 11.375 -17.730 -0.368 1.00 83.25 84 VAL A O 1
ATOM 621 N N . ASP A 1 85 ? 12.017 -19.600 0.679 1.00 81.38 85 ASP A N 1
ATOM 622 C CA . ASP A 1 85 ? 11.004 -20.455 0.039 1.00 81.38 85 ASP A CA 1
ATOM 623 C C . ASP A 1 85 ? 9.575 -20.138 0.497 1.00 81.38 85 ASP A C 1
ATOM 625 O O . ASP A 1 85 ? 8.600 -20.416 -0.201 1.00 81.38 85 ASP A O 1
ATOM 629 N N . ARG A 1 86 ? 9.412 -19.522 1.667 1.00 78.19 86 ARG A N 1
ATOM 630 C CA . ARG A 1 86 ? 8.087 -19.122 2.147 1.00 78.19 86 ARG A CA 1
ATOM 631 C C . ARG A 1 86 ? 7.642 -17.807 1.531 1.00 78.19 86 ARG A C 1
ATOM 633 O O . ARG A 1 86 ? 6.454 -17.653 1.286 1.00 78.19 86 ARG A O 1
ATOM 640 N N . ARG A 1 87 ? 8.563 -16.870 1.303 1.00 80.38 87 ARG A N 1
ATOM 641 C CA . ARG A 1 87 ? 8.256 -15.463 1.001 1.00 80.38 87 ARG A CA 1
ATOM 642 C C . ARG A 1 87 ? 8.670 -15.020 -0.394 1.00 80.38 87 ARG A C 1
ATOM 644 O O . ARG A 1 87 ? 8.313 -13.923 -0.797 1.00 80.38 87 ARG A O 1
ATOM 651 N N . VAL A 1 88 ? 9.369 -15.847 -1.159 1.00 84.88 88 VAL A N 1
ATOM 652 C CA . VAL A 1 88 ? 9.659 -15.568 -2.566 1.00 84.88 88 VAL A CA 1
ATOM 653 C C . VAL A 1 88 ? 9.060 -16.672 -3.415 1.00 84.88 88 VAL A C 1
ATOM 655 O O . VAL A 1 88 ? 9.301 -17.852 -3.181 1.00 84.88 88 VAL A O 1
ATOM 658 N N . THR A 1 89 ? 8.244 -16.285 -4.389 1.00 81.19 89 THR A N 1
ATOM 659 C CA . THR A 1 89 ? 7.603 -17.198 -5.332 1.00 81.19 89 THR A CA 1
ATOM 660 C C . THR A 1 89 ? 8.069 -16.890 -6.745 1.00 81.19 89 THR A C 1
ATOM 662 O O . THR A 1 89 ? 7.851 -15.802 -7.266 1.00 81.19 89 THR A O 1
ATOM 665 N N . SER A 1 90 ? 8.675 -17.873 -7.397 1.00 79.06 90 SER A N 1
ATOM 666 C CA . SER A 1 90 ? 9.052 -17.821 -8.804 1.00 79.06 90 SER A CA 1
ATOM 667 C C . SER A 1 90 ? 8.078 -18.643 -9.644 1.00 79.06 90 SER A C 1
ATOM 669 O O . SER A 1 90 ? 7.993 -19.867 -9.510 1.00 79.06 90 SER A O 1
ATOM 671 N N . PHE A 1 91 ? 7.354 -17.979 -10.542 1.00 73.75 91 PHE A N 1
ATOM 672 C CA . PHE A 1 91 ? 6.427 -18.619 -11.470 1.00 73.75 91 PHE A CA 1
ATOM 673 C C . PHE A 1 91 ? 7.172 -19.151 -12.694 1.00 73.75 91 PHE A C 1
ATOM 675 O O . PHE A 1 91 ? 7.558 -18.398 -13.579 1.00 73.75 91 PHE A O 1
ATOM 682 N N . LEU A 1 92 ? 7.368 -20.464 -12.772 1.00 70.81 92 LEU A N 1
ATOM 683 C CA . LEU A 1 92 ? 8.060 -21.109 -13.887 1.00 70.81 92 LEU A CA 1
ATOM 684 C C . LEU A 1 92 ? 7.058 -21.585 -14.937 1.00 70.81 92 LEU A C 1
ATOM 686 O O . LEU A 1 92 ? 6.034 -22.181 -14.615 1.00 70.81 92 LEU A O 1
ATOM 690 N N . VAL A 1 93 ? 7.367 -21.365 -16.213 1.00 64.31 93 VAL A N 1
ATOM 691 C CA . VAL A 1 93 ? 6.505 -21.796 -17.321 1.00 64.31 93 VAL A CA 1
ATOM 692 C C . VAL A 1 93 ? 7.066 -23.060 -17.945 1.00 64.31 93 VAL A C 1
ATOM 694 O O . VAL A 1 93 ? 8.221 -23.084 -18.365 1.00 64.31 93 VAL A O 1
ATOM 697 N N . ARG A 1 94 ? 6.236 -24.098 -18.055 1.00 64.38 94 ARG A N 1
ATOM 698 C CA . ARG A 1 94 ? 6.582 -25.300 -18.822 1.00 64.38 94 ARG A CA 1
ATOM 699 C C . ARG A 1 94 ? 6.618 -24.967 -20.320 1.00 64.38 94 ARG A C 1
ATOM 701 O O . ARG A 1 94 ? 5.672 -24.367 -20.832 1.00 64.38 94 ARG A O 1
ATOM 708 N N . LYS A 1 95 ? 7.695 -25.338 -21.020 1.00 61.25 95 LYS A N 1
ATOM 709 C CA . LYS A 1 95 ? 7.804 -25.181 -22.479 1.00 61.25 95 LYS A CA 1
ATOM 710 C C . LYS A 1 95 ? 6.797 -26.095 -23.194 1.00 61.25 95 LYS A C 1
ATOM 712 O O . LYS A 1 95 ? 6.296 -27.059 -22.615 1.00 61.25 95 LYS A O 1
ATOM 717 N N . ARG A 1 96 ? 6.506 -25.796 -24.469 1.00 58.16 96 ARG A N 1
ATOM 718 C CA . ARG A 1 96 ? 5.569 -26.578 -25.309 1.00 58.16 96 ARG A CA 1
ATOM 719 C C . ARG A 1 96 ? 5.988 -28.042 -25.482 1.00 58.16 96 ARG A C 1
ATOM 721 O O . ARG A 1 96 ? 5.124 -28.892 -25.632 1.00 58.16 96 ARG A O 1
ATOM 728 N N . ASP A 1 97 ? 7.285 -28.324 -25.414 1.00 60.31 97 ASP A N 1
ATOM 729 C CA . ASP A 1 97 ? 7.876 -29.669 -25.456 1.00 60.31 97 ASP A CA 1
ATOM 730 C C . ASP A 1 97 ? 7.792 -30.421 -24.108 1.00 60.31 97 ASP A C 1
ATOM 732 O O . ASP A 1 97 ? 8.348 -31.505 -23.956 1.00 60.31 97 ASP A O 1
ATOM 736 N N . GLY A 1 98 ? 7.123 -29.846 -23.102 1.00 59.06 98 GLY A N 1
ATOM 737 C CA . GLY A 1 98 ? 6.981 -30.424 -21.766 1.00 59.06 98 GLY A CA 1
ATOM 738 C C . GLY A 1 98 ? 8.183 -30.202 -20.845 1.00 59.06 98 GLY A C 1
ATOM 739 O O . GLY A 1 98 ? 8.052 -30.426 -19.633 1.00 59.06 98 GLY A O 1
ATOM 740 N N . SER A 1 99 ? 9.309 -29.712 -21.375 1.00 59.47 99 SER A N 1
ATOM 741 C CA . SER A 1 99 ? 10.516 -29.434 -20.602 1.00 59.47 99 SER A CA 1
ATOM 742 C C . SER A 1 99 ? 10.352 -28.186 -19.729 1.00 59.47 99 SER A C 1
ATOM 744 O O . SER A 1 99 ? 9.609 -27.245 -20.035 1.00 59.47 99 SER A O 1
ATOM 746 N N . LEU A 1 100 ? 11.031 -28.180 -18.585 1.00 59.84 100 LEU A N 1
ATOM 747 C CA . LEU A 1 100 ? 11.181 -26.972 -17.779 1.00 59.84 100 LEU A CA 1
ATOM 748 C C . LEU A 1 100 ? 12.254 -26.073 -18.426 1.00 59.84 100 LEU A C 1
ATOM 750 O O . LEU A 1 100 ? 13.137 -26.584 -19.122 1.00 59.84 100 LEU A O 1
ATOM 754 N N . PRO A 1 101 ? 12.206 -24.740 -18.237 1.00 56.91 101 PRO A N 1
ATOM 755 C CA . PRO A 1 101 ? 13.284 -23.855 -18.669 1.00 56.91 101 PRO A CA 1
ATOM 756 C C . PRO A 1 101 ? 14.628 -24.391 -18.153 1.00 56.91 101 PRO A C 1
ATOM 758 O O . PRO A 1 101 ? 14.740 -24.744 -16.982 1.00 56.91 101 PRO A O 1
ATOM 761 N N . GLY A 1 102 ? 15.616 -24.523 -19.044 1.00 48.03 102 GLY A N 1
ATOM 762 C CA . GLY A 1 102 ? 16.909 -25.128 -18.718 1.00 48.03 102 GLY A CA 1
ATOM 763 C C . GLY A 1 102 ? 17.675 -24.325 -17.663 1.00 48.03 102 GLY A C 1
ATOM 764 O O . GLY A 1 102 ? 17.715 -23.098 -17.732 1.00 48.03 102 GLY A O 1
ATOM 765 N N . SER A 1 103 ? 18.306 -25.054 -16.735 1.00 45.72 103 SER A N 1
ATOM 766 C CA . SER A 1 103 ? 18.900 -24.622 -15.457 1.00 45.72 103 SER A CA 1
ATOM 767 C C . SER A 1 103 ? 17.880 -24.102 -14.432 1.00 45.72 103 SER A C 1
ATOM 769 O O . SER A 1 103 ? 17.033 -23.260 -14.711 1.00 45.72 103 SER A O 1
ATOM 771 N N . LEU A 1 104 ? 17.965 -24.654 -13.223 1.00 47.50 104 LEU A N 1
ATOM 772 C CA . LEU A 1 104 ? 17.089 -24.472 -12.061 1.00 47.50 104 LE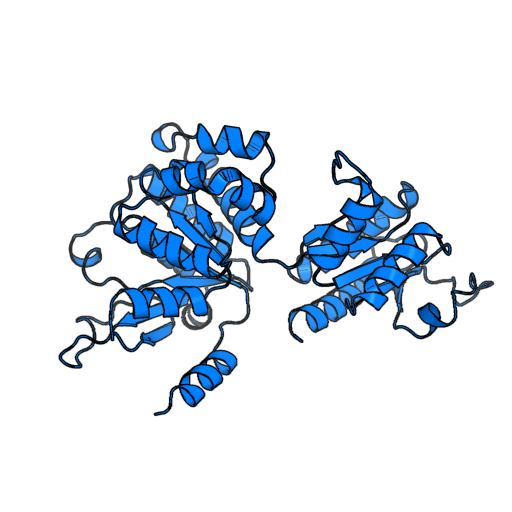U A CA 1
ATOM 773 C C . LEU A 1 104 ? 17.185 -23.057 -11.440 1.00 47.50 104 LEU A C 1
ATOM 775 O O . LEU A 1 104 ? 17.373 -22.919 -10.234 1.00 47.50 104 LEU A O 1
ATOM 779 N N . LEU A 1 105 ? 17.083 -22.001 -12.246 1.00 54.50 105 LEU A N 1
ATOM 780 C CA . LEU A 1 105 ? 17.127 -20.607 -11.806 1.00 54.50 105 LEU A CA 1
ATOM 781 C C . LEU A 1 105 ? 15.714 -20.134 -11.449 1.00 54.50 105 LEU A C 1
ATOM 783 O O . LEU A 1 105 ? 14.912 -19.755 -12.301 1.00 54.50 105 LEU A O 1
ATOM 787 N N . GLY A 1 106 ? 15.407 -20.192 -10.160 1.00 57.97 106 GLY A N 1
ATOM 788 C CA . GLY A 1 106 ? 14.212 -19.615 -9.561 1.00 57.97 106 GLY A CA 1
ATOM 789 C C . GLY A 1 106 ? 14.504 -19.348 -8.095 1.00 57.97 106 GLY A C 1
ATOM 790 O O . GLY A 1 106 ? 14.973 -20.256 -7.402 1.00 57.97 106 GLY A O 1
ATOM 791 N N . LEU A 1 107 ? 14.271 -18.107 -7.673 1.00 72.94 107 LEU A N 1
ATOM 792 C CA . LEU A 1 107 ? 14.480 -17.657 -6.305 1.00 72.94 107 LEU A CA 1
ATOM 793 C C . LEU A 1 107 ? 13.294 -18.086 -5.441 1.00 72.94 107 LEU A C 1
ATOM 795 O O . LEU A 1 107 ? 12.139 -17.933 -5.854 1.00 72.94 107 LEU A O 1
ATOM 799 N N . GLY A 1 108 ? 13.596 -18.637 -4.270 1.00 79.38 108 GLY A N 1
ATOM 800 C CA . GLY A 1 108 ? 12.601 -19.210 -3.375 1.00 79.38 108 GLY A CA 1
ATOM 801 C C . GLY A 1 108 ? 11.759 -20.304 -4.020 1.00 79.38 108 GLY A C 1
ATOM 802 O O . GLY A 1 108 ? 12.200 -21.061 -4.897 1.00 79.38 108 GLY A O 1
ATOM 803 N N . ARG A 1 109 ? 10.495 -20.354 -3.608 1.00 79.31 109 ARG A N 1
ATOM 804 C CA . ARG A 1 109 ? 9.562 -21.396 -3.997 1.00 79.31 109 ARG A CA 1
ATOM 805 C C . ARG A 1 109 ? 9.167 -21.286 -5.452 1.00 79.31 109 ARG A C 1
ATOM 807 O O . ARG A 1 109 ? 8.807 -20.232 -5.965 1.00 79.31 109 ARG A O 1
ATOM 814 N N . ARG A 1 110 ? 9.145 -22.431 -6.119 1.00 77.88 110 ARG A N 1
ATOM 815 C CA . ARG A 1 110 ? 8.883 -22.524 -7.553 1.00 77.88 110 ARG A CA 1
ATOM 816 C C . ARG A 1 110 ? 7.473 -23.028 -7.788 1.00 77.88 110 ARG A C 1
ATOM 818 O O . ARG A 1 110 ? 7.118 -24.118 -7.348 1.00 77.88 110 ARG A O 1
ATOM 825 N N . VAL A 1 111 ? 6.683 -22.246 -8.511 1.00 72.62 111 VAL A N 1
ATOM 826 C CA . VAL A 1 111 ? 5.327 -22.621 -8.913 1.00 72.62 111 VAL A CA 1
ATOM 827 C C . VAL A 1 111 ? 5.320 -22.798 -10.419 1.00 72.62 111 VAL A C 1
ATOM 829 O O . VAL A 1 111 ? 5.473 -21.834 -11.167 1.00 72.62 111 VAL A O 1
ATOM 832 N N . VAL A 1 112 ? 5.165 -24.040 -10.874 1.00 70.69 112 VAL A N 1
ATOM 833 C CA . VAL A 1 112 ? 5.069 -24.333 -12.306 1.00 70.69 112 VAL A CA 1
ATOM 834 C C . VAL A 1 112 ? 3.647 -24.039 -12.769 1.00 70.69 112 VAL A C 1
ATOM 836 O O . VAL A 1 112 ? 2.702 -24.680 -12.318 1.00 70.69 112 VAL A O 1
ATOM 839 N N . VAL A 1 113 ? 3.491 -23.083 -13.680 1.00 66.62 113 VAL A N 1
ATOM 840 C CA . VAL A 1 113 ? 2.201 -22.741 -14.291 1.00 66.62 113 VAL A CA 1
ATOM 841 C C . VAL A 1 113 ? 2.077 -23.362 -15.681 1.00 66.62 113 VAL A C 1
ATOM 843 O O . VAL A 1 113 ? 3.059 -23.500 -16.422 1.00 66.62 113 VAL A O 1
ATOM 846 N N . ARG A 1 114 ? 0.852 -23.754 -16.051 1.00 61.72 114 ARG A N 1
ATOM 847 C CA . ARG A 1 114 ? 0.543 -24.248 -17.399 1.00 61.72 114 ARG A CA 1
ATOM 848 C C . ARG A 1 114 ? 0.662 -23.088 -18.390 1.00 61.72 114 ARG A C 1
ATOM 850 O O . ARG A 1 114 ? -0.116 -22.150 -18.344 1.00 61.72 114 ARG A O 1
ATOM 857 N N . GLY A 1 115 ? 1.631 -23.144 -19.296 1.00 56.69 115 GLY A N 1
ATOM 858 C CA . GLY A 1 115 ? 1.850 -22.109 -20.308 1.00 56.69 115 GLY A CA 1
ATOM 859 C C . GLY A 1 115 ? 0.997 -22.312 -21.557 1.00 56.69 115 GLY A C 1
ATOM 860 O O . GLY A 1 115 ? 1.554 -22.608 -22.610 1.00 56.69 115 GLY A O 1
ATOM 861 N N . ARG A 1 116 ? -0.336 -22.173 -21.471 1.00 57.47 116 ARG A N 1
ATOM 862 C CA . ARG A 1 116 ? -1.189 -22.240 -22.681 1.00 57.47 116 ARG A CA 1
ATOM 863 C C . ARG A 1 116 ? -0.905 -21.065 -23.636 1.00 57.47 116 ARG A C 1
ATOM 865 O O . ARG A 1 116 ? -0.915 -21.245 -24.849 1.00 57.47 116 ARG A O 1
ATOM 872 N N . SER A 1 117 ? -0.593 -19.887 -23.089 1.00 65.19 117 SER A N 1
ATOM 873 C CA . SER A 1 117 ? -0.169 -18.678 -23.814 1.00 65.19 117 SER A CA 1
ATOM 874 C C . SER A 1 117 ? 0.570 -17.703 -22.878 1.00 65.19 117 SER A C 1
ATOM 876 O O . SER A 1 117 ? 0.575 -17.897 -21.659 1.00 65.19 117 SER A O 1
ATOM 878 N N . LEU A 1 118 ? 1.183 -16.642 -23.427 1.00 65.69 118 LEU A N 1
ATOM 879 C CA . LEU A 1 118 ? 1.789 -15.566 -22.626 1.00 65.69 118 LEU A CA 1
ATOM 880 C C . LEU A 1 118 ? 0.741 -14.878 -21.736 1.00 65.69 118 LEU A C 1
ATOM 882 O O . LEU A 1 118 ? 0.965 -14.756 -20.538 1.00 65.69 118 LEU A O 1
ATOM 886 N N . MET A 1 119 ? -0.426 -14.536 -22.288 1.00 68.38 119 MET A N 1
ATOM 887 C CA . MET A 1 119 ? -1.540 -13.945 -21.533 1.00 68.38 119 MET A CA 1
ATOM 888 C C . MET A 1 119 ? -1.999 -14.829 -20.372 1.00 68.38 119 MET A C 1
ATOM 890 O O . MET A 1 119 ? -2.227 -14.336 -19.273 1.00 68.38 119 MET A O 1
ATOM 894 N N . ASN A 1 120 ? -2.065 -16.150 -20.565 1.00 70.56 120 ASN A N 1
ATOM 895 C CA . ASN A 1 120 ? -2.445 -17.060 -19.487 1.00 70.56 120 ASN A CA 1
ATOM 896 C C . ASN A 1 120 ? -1.425 -17.053 -18.332 1.00 70.56 120 ASN A C 1
ATOM 898 O O . ASN A 1 120 ? -1.819 -17.111 -17.171 1.00 70.56 120 ASN A O 1
ATOM 902 N N . ARG A 1 121 ? -0.125 -16.909 -18.625 1.00 69.19 121 ARG A N 1
ATOM 903 C CA . ARG A 1 121 ? 0.916 -16.733 -17.595 1.00 69.19 121 ARG A CA 1
ATOM 904 C C . ARG A 1 121 ? 0.723 -15.427 -16.828 1.00 69.19 121 ARG A C 1
ATOM 906 O O . ARG A 1 121 ? 0.810 -15.433 -15.605 1.00 69.19 121 ARG A O 1
ATOM 913 N N . GLN A 1 122 ? 0.496 -14.328 -17.543 1.00 75.81 122 GLN A N 1
ATOM 914 C CA . GLN A 1 122 ? 0.324 -13.004 -16.943 1.00 75.81 122 GLN A CA 1
ATOM 915 C C . GLN A 1 122 ? -0.910 -12.992 -16.032 1.00 75.81 122 GLN A C 1
ATOM 917 O O . GLN A 1 122 ? -0.782 -12.664 -14.858 1.00 75.81 122 GLN A O 1
ATOM 922 N N . ALA A 1 123 ? -2.047 -13.505 -16.513 1.00 76.12 123 ALA A N 1
ATOM 923 C CA . ALA A 1 123 ? -3.273 -13.656 -15.730 1.00 76.12 123 ALA A CA 1
ATOM 924 C C . ALA A 1 123 ? -3.064 -14.481 -14.449 1.00 76.12 123 ALA A C 1
ATOM 926 O O . ALA A 1 123 ? -3.564 -14.121 -13.391 1.00 76.12 123 ALA A O 1
ATOM 927 N N . GLN A 1 124 ? -2.285 -15.567 -14.516 1.00 73.88 124 GLN A N 1
ATOM 928 C CA . GLN A 1 124 ? -1.973 -16.378 -13.336 1.00 73.88 124 GLN A CA 1
ATOM 929 C C . GLN A 1 124 ? -1.113 -15.629 -12.315 1.00 73.88 124 GLN A C 1
ATOM 931 O O . GLN A 1 124 ? -1.303 -15.837 -11.125 1.00 73.88 124 GLN A O 1
ATOM 936 N N . ILE A 1 125 ? -0.173 -14.782 -12.742 1.00 77.62 125 ILE A N 1
ATOM 937 C CA . ILE A 1 125 ? 0.620 -13.959 -11.816 1.00 77.62 125 ILE A CA 1
ATOM 938 C C . ILE A 1 125 ? -0.281 -12.902 -11.171 1.00 77.62 125 ILE A C 1
ATOM 940 O O . ILE A 1 125 ? -0.314 -12.812 -9.951 1.00 77.62 125 ILE A O 1
ATOM 944 N N . ILE A 1 126 ? -1.067 -12.177 -11.975 1.00 81.69 126 ILE A N 1
ATOM 945 C CA . ILE A 1 126 ? -1.996 -11.139 -11.501 1.00 81.69 126 ILE A CA 1
ATOM 946 C C . ILE A 1 126 ? -2.983 -11.721 -10.484 1.00 81.69 126 ILE A C 1
ATOM 948 O O . ILE A 1 126 ? -3.136 -11.182 -9.393 1.00 81.69 126 ILE A O 1
ATOM 952 N N . ALA A 1 127 ? -3.612 -12.855 -10.805 1.00 77.50 127 ALA A N 1
ATOM 953 C CA . ALA A 1 127 ? -4.585 -13.507 -9.930 1.00 77.50 127 ALA A CA 1
ATOM 954 C C . ALA A 1 127 ? -3.987 -13.969 -8.590 1.00 77.50 127 ALA A C 1
ATOM 956 O O . ALA A 1 127 ? -4.716 -14.152 -7.620 1.00 77.50 127 ALA A O 1
ATOM 957 N N . LYS A 1 128 ? -2.670 -14.189 -8.535 1.00 75.31 128 LYS A N 1
ATOM 958 C CA . LYS A 1 128 ? -1.957 -14.724 -7.365 1.00 75.31 128 LYS A CA 1
ATOM 959 C C . LYS A 1 128 ? -1.211 -13.649 -6.574 1.00 75.31 128 LYS A C 1
ATOM 961 O O . LYS A 1 128 ? -0.557 -13.978 -5.584 1.00 75.31 128 LYS A O 1
ATOM 966 N N . SER A 1 129 ? -1.297 -12.398 -7.009 1.00 81.75 129 SER A N 1
ATOM 967 C CA . SER A 1 129 ? -0.701 -11.239 -6.356 1.00 81.75 129 SER A CA 1
ATOM 968 C C . SER A 1 129 ? -1.786 -10.304 -5.850 1.00 81.75 129 SER A C 1
ATOM 970 O O . SER A 1 129 ? -2.887 -10.258 -6.393 1.00 81.75 129 SER A O 1
ATOM 972 N N . ASP A 1 130 ? -1.480 -9.564 -4.795 1.00 79.94 130 ASP A N 1
ATOM 973 C CA . ASP A 1 130 ? -2.377 -8.560 -4.229 1.00 79.94 130 ASP A CA 1
ATOM 974 C C . ASP A 1 130 ? -2.192 -7.214 -4.905 1.00 79.94 130 ASP A C 1
ATOM 976 O O . ASP A 1 130 ? -3.170 -6.555 -5.226 1.00 79.94 130 ASP A O 1
ATOM 980 N N . VAL A 1 131 ? -0.937 -6.855 -5.170 1.00 86.81 131 VAL A N 1
ATOM 981 C CA . VAL A 1 131 ? -0.549 -5.579 -5.762 1.00 86.81 131 VAL A CA 1
ATOM 982 C C . VAL A 1 131 ? 0.595 -5.790 -6.748 1.00 86.81 131 VAL A C 1
ATOM 984 O O . VAL A 1 131 ? 1.454 -6.663 -6.560 1.00 86.81 131 VAL A O 1
ATOM 987 N N . LEU A 1 132 ? 0.608 -4.998 -7.816 1.00 90.62 132 LEU A N 1
ATOM 988 C CA . LEU A 1 132 ? 1.706 -4.940 -8.771 1.00 90.62 132 LEU A CA 1
ATOM 989 C C . LEU A 1 132 ? 2.563 -3.698 -8.523 1.00 90.62 132 LEU A C 1
ATOM 991 O O . LEU A 1 132 ? 2.055 -2.605 -8.314 1.00 90.62 132 LEU A O 1
ATOM 995 N N . CYS A 1 133 ? 3.877 -3.859 -8.620 1.00 93.50 133 CYS A N 1
ATOM 996 C CA . CYS A 1 133 ? 4.821 -2.756 -8.731 1.00 93.50 133 CYS A CA 1
ATOM 997 C C . CYS A 1 133 ? 5.440 -2.793 -10.127 1.00 93.50 133 CYS A C 1
ATOM 999 O O . CYS A 1 133 ? 6.023 -3.814 -10.517 1.00 93.50 133 CYS A O 1
ATOM 1001 N N . VAL A 1 134 ? 5.298 -1.704 -10.884 1.00 94.12 134 VAL A N 1
ATOM 1002 C CA . VAL A 1 134 ? 5.792 -1.612 -12.260 1.00 94.12 134 VAL A CA 1
ATOM 1003 C C . VAL A 1 134 ? 7.013 -0.706 -12.321 1.00 94.12 134 VAL A C 1
ATOM 1005 O O . VAL A 1 134 ? 6.965 0.429 -11.868 1.00 94.12 134 VAL A O 1
ATOM 1008 N N . GLY A 1 135 ? 8.117 -1.203 -12.879 1.00 93.94 135 GLY A N 1
ATOM 1009 C CA . GLY A 1 135 ? 9.373 -0.459 -12.991 1.00 93.94 135 GLY A CA 1
ATOM 1010 C C . GLY A 1 135 ? 9.979 -0.543 -14.387 1.00 93.94 135 GLY A C 1
ATOM 1011 O O . GLY A 1 135 ? 10.557 -1.561 -14.773 1.00 93.94 135 GLY A O 1
ATOM 1012 N N . GLY A 1 136 ? 9.898 0.541 -15.152 1.00 92.06 136 GLY A N 1
ATOM 1013 C CA . GLY A 1 136 ? 10.416 0.605 -16.517 1.00 92.06 136 GLY A CA 1
ATOM 1014 C C . GLY A 1 136 ? 9.625 -0.279 -17.486 1.00 92.06 136 GLY A C 1
ATOM 1015 O O . GLY A 1 136 ? 8.455 -0.587 -17.272 1.00 92.06 136 GLY A O 1
ATOM 1016 N N . GLY A 1 137 ? 10.294 -0.750 -18.540 1.00 87.88 137 GLY A N 1
ATOM 1017 C CA . GLY A 1 137 ? 9.747 -1.724 -19.488 1.00 87.88 137 GLY A CA 1
ATOM 1018 C C . GLY A 1 137 ? 9.270 -1.111 -20.805 1.00 87.88 137 GLY A C 1
ATOM 1019 O O . GLY A 1 137 ? 9.336 0.097 -21.008 1.00 87.88 137 GLY A O 1
ATOM 1020 N N . GLY A 1 138 ? 8.826 -1.978 -21.716 1.00 87.94 138 GLY A N 1
ATOM 1021 C CA . GLY A 1 138 ? 8.282 -1.602 -23.028 1.00 87.94 138 GLY A CA 1
ATOM 1022 C C . GLY A 1 138 ? 6.873 -2.158 -23.230 1.00 87.94 138 GLY A C 1
ATOM 1023 O O . GLY A 1 138 ? 6.206 -2.503 -22.259 1.00 87.94 138 GLY A O 1
ATOM 1024 N N . GLN A 1 139 ? 6.447 -2.332 -24.485 1.00 83.56 139 GLN A N 1
ATOM 1025 C CA . GLN A 1 139 ? 5.068 -2.718 -24.825 1.00 83.56 139 GLN A CA 1
ATOM 1026 C C . GLN A 1 139 ? 4.547 -3.945 -24.056 1.00 83.56 139 GLN A C 1
ATOM 1028 O O . GLN A 1 139 ? 3.455 -3.910 -23.506 1.00 83.56 139 GLN A O 1
ATOM 1033 N N . GLY A 1 140 ? 5.349 -5.008 -23.926 1.00 82.12 140 GLY A N 1
ATOM 1034 C CA . GLY A 1 140 ? 4.919 -6.212 -23.202 1.00 82.12 140 GLY A CA 1
ATOM 1035 C C . GLY A 1 140 ? 4.665 -5.996 -21.701 1.00 82.12 140 GLY A C 1
ATOM 1036 O O . GLY A 1 140 ? 3.894 -6.745 -21.103 1.00 82.12 140 GLY A O 1
ATOM 1037 N N . THR A 1 141 ? 5.295 -4.985 -21.093 1.00 86.88 141 THR A N 1
ATOM 1038 C CA . THR A 1 141 ? 5.008 -4.547 -19.719 1.00 86.88 141 THR A CA 1
ATOM 1039 C C . THR A 1 141 ? 3.693 -3.776 -19.672 1.00 86.88 141 THR A C 1
ATOM 1041 O O . THR A 1 141 ? 2.872 -4.055 -18.805 1.00 86.88 141 THR A O 1
ATOM 1044 N N . THR A 1 142 ? 3.460 -2.871 -20.626 1.00 89.12 142 THR A N 1
ATOM 1045 C CA . THR A 1 142 ? 2.196 -2.130 -20.760 1.00 89.12 142 THR A CA 1
ATOM 1046 C C . THR A 1 142 ? 1.008 -3.071 -20.950 1.00 89.12 142 THR A C 1
ATOM 1048 O O . THR A 1 142 ? 0.011 -2.946 -20.246 1.00 89.12 142 THR A O 1
ATOM 1051 N N . ASP A 1 143 ? 1.124 -4.060 -21.838 1.00 86.06 143 ASP A N 1
ATOM 1052 C CA . ASP A 1 143 ? 0.046 -5.017 -22.110 1.00 86.06 143 ASP A CA 1
ATOM 1053 C C . ASP A 1 143 ? -0.290 -5.860 -20.869 1.00 86.06 143 ASP A C 1
ATOM 1055 O O . ASP A 1 143 ? -1.456 -6.121 -20.577 1.00 86.06 143 ASP A O 1
ATOM 1059 N N . PHE A 1 144 ? 0.733 -6.257 -20.101 1.00 85.44 144 PHE A N 1
ATOM 1060 C CA . PHE A 1 144 ? 0.543 -6.954 -18.828 1.00 85.44 144 PHE A CA 1
ATOM 1061 C C . PHE A 1 144 ? -0.180 -6.048 -17.825 1.00 85.44 144 PHE A C 1
ATOM 1063 O O . PHE A 1 144 ? -1.170 -6.465 -17.230 1.00 85.44 144 PHE A O 1
ATOM 1070 N N . ALA A 1 145 ? 0.310 -4.824 -17.629 1.00 87.19 145 ALA A N 1
ATOM 1071 C CA . ALA A 1 145 ? -0.262 -3.858 -16.698 1.00 87.19 145 ALA A CA 1
ATOM 1072 C C . ALA A 1 145 ? -1.742 -3.573 -16.996 1.00 87.19 145 ALA A C 1
ATOM 1074 O O . ALA A 1 145 ? -2.572 -3.610 -16.093 1.00 87.19 145 ALA A O 1
ATOM 1075 N N . ARG A 1 146 ? -2.101 -3.401 -18.273 1.00 87.56 146 ARG A N 1
ATOM 1076 C CA . ARG A 1 146 ? -3.495 -3.193 -18.692 1.00 87.56 146 ARG A CA 1
ATOM 1077 C C . ARG A 1 146 ? -4.398 -4.385 -18.386 1.00 87.56 146 ARG A C 1
ATOM 1079 O O . ARG A 1 146 ? -5.545 -4.187 -18.007 1.00 87.56 146 ARG A O 1
ATOM 1086 N N . LEU A 1 147 ? -3.889 -5.613 -18.490 1.00 85.44 147 LEU A N 1
ATOM 1087 C CA . LEU A 1 147 ? -4.640 -6.798 -18.064 1.00 85.44 147 LEU A CA 1
ATOM 1088 C C . LEU A 1 147 ? -4.905 -6.795 -16.550 1.00 85.44 147 LEU A C 1
ATOM 1090 O O . LEU A 1 147 ? -5.944 -7.279 -16.116 1.00 85.44 147 LEU A O 1
ATOM 1094 N N . ALA A 1 148 ? -3.971 -6.274 -15.750 1.00 84.56 148 ALA A N 1
ATOM 1095 C CA . ALA A 1 148 ? -4.155 -6.151 -14.307 1.00 84.56 148 ALA A CA 1
ATOM 1096 C C . ALA A 1 148 ? -5.240 -5.112 -13.975 1.00 84.56 148 ALA A C 1
ATOM 1098 O O . ALA A 1 148 ? -6.127 -5.403 -13.175 1.00 84.56 148 ALA A O 1
ATOM 1099 N N . LEU A 1 149 ? -5.224 -3.966 -14.661 1.00 81.31 149 LEU A N 1
ATOM 1100 C CA . LEU A 1 149 ? -6.245 -2.922 -14.524 1.00 81.31 149 LEU A CA 1
ATOM 1101 C C . LEU A 1 149 ? -7.647 -3.408 -14.916 1.00 81.31 149 LEU A C 1
ATOM 1103 O O . LEU A 1 149 ? -8.612 -3.074 -14.250 1.00 81.31 149 LEU A O 1
ATOM 1107 N N . GLN A 1 150 ? -7.771 -4.264 -15.937 1.00 82.81 150 GLN A N 1
ATOM 1108 C CA . GLN A 1 150 ? -9.063 -4.837 -16.352 1.00 82.81 150 GLN A CA 1
ATOM 1109 C C . GLN A 1 150 ? -9.767 -5.688 -15.284 1.00 82.81 150 GLN A C 1
ATOM 1111 O O . GLN A 1 150 ? -10.930 -6.043 -15.470 1.00 82.81 150 GLN A O 1
ATOM 1116 N N . ILE A 1 151 ? -9.066 -6.076 -14.219 1.00 79.69 151 ILE A N 1
ATOM 1117 C CA . ILE A 1 151 ? -9.633 -6.837 -13.102 1.00 79.69 151 ILE A CA 1
ATOM 1118 C C . ILE A 1 151 ? -9.465 -6.105 -11.767 1.00 79.69 151 ILE A C 1
ATOM 1120 O O . ILE A 1 151 ? -9.370 -6.759 -10.726 1.00 79.69 151 ILE A O 1
ATOM 1124 N N . ASP A 1 152 ? -9.350 -4.775 -11.820 1.00 78.25 152 ASP A N 1
ATOM 1125 C CA . ASP A 1 152 ? -9.214 -3.887 -10.662 1.00 78.25 152 ASP A CA 1
ATOM 1126 C C . ASP A 1 152 ? -8.063 -4.298 -9.732 1.00 78.25 152 ASP A C 1
ATOM 1128 O O . ASP A 1 152 ? -8.150 -4.227 -8.507 1.00 78.25 152 ASP A O 1
ATOM 1132 N N . LYS A 1 153 ? -6.966 -4.813 -10.306 1.00 84.69 153 LYS A N 1
ATOM 1133 C CA . LYS A 1 153 ? -5.787 -5.175 -9.522 1.00 84.69 153 LYS A CA 1
ATOM 1134 C C . LYS A 1 153 ? -4.981 -3.910 -9.218 1.00 84.69 153 LYS A C 1
ATOM 1136 O O . LYS A 1 153 ? -4.481 -3.304 -10.171 1.00 84.69 153 LYS A O 1
ATOM 1141 N N . PRO A 1 154 ? -4.728 -3.582 -7.937 1.00 86.88 154 PRO A N 1
ATOM 1142 C CA . PRO A 1 154 ? -3.918 -2.424 -7.612 1.00 86.88 154 PRO A CA 1
ATOM 1143 C C . PRO A 1 154 ? -2.514 -2.517 -8.198 1.00 86.88 154 PRO A C 1
ATOM 1145 O O . PRO A 1 154 ? -1.845 -3.558 -8.134 1.00 86.88 154 PRO A O 1
ATOM 1148 N N . MET A 1 155 ? -2.057 -1.415 -8.782 1.00 90.69 155 MET A N 1
ATOM 1149 C CA . MET A 1 155 ? -0.784 -1.342 -9.481 1.00 90.69 155 MET A CA 1
ATOM 1150 C C . MET A 1 155 ? -0.132 0.017 -9.265 1.00 90.69 155 MET A C 1
ATOM 1152 O O . MET A 1 155 ? -0.714 1.035 -9.613 1.00 90.69 155 MET A O 1
ATOM 1156 N N . LEU A 1 156 ? 1.109 0.017 -8.780 1.00 94.38 156 LEU A N 1
ATOM 1157 C CA . LEU A 1 156 ? 1.923 1.218 -8.630 1.00 94.38 156 LEU A CA 1
ATOM 1158 C C . LEU A 1 156 ? 3.034 1.248 -9.688 1.00 94.38 156 LEU A C 1
ATOM 1160 O O . LEU A 1 156 ? 4.035 0.532 -9.547 1.00 94.38 156 LEU A O 1
ATOM 1164 N N . PRO A 1 157 ? 2.901 2.061 -10.746 1.00 96.44 157 PRO A N 1
ATOM 1165 C CA . PRO A 1 157 ? 4.013 2.405 -11.617 1.00 96.44 157 PRO A CA 1
ATOM 1166 C C . PRO A 1 157 ? 4.996 3.344 -10.915 1.00 96.44 157 PRO A C 1
ATOM 1168 O O . PRO A 1 157 ? 4.605 4.274 -10.217 1.00 96.44 157 PRO A O 1
ATOM 1171 N N . LEU A 1 158 ? 6.289 3.115 -11.122 1.00 97.50 158 LEU A N 1
ATOM 1172 C CA . LEU A 1 158 ? 7.376 3.990 -10.690 1.00 97.50 158 LEU A CA 1
ATOM 1173 C C . LEU A 1 158 ? 7.784 4.907 -11.860 1.00 97.50 158 LEU A C 1
ATOM 1175 O O . LEU A 1 158 ? 8.484 4.434 -12.767 1.00 97.50 158 LEU A O 1
ATOM 1179 N N . PRO A 1 159 ? 7.349 6.178 -11.915 1.00 97.50 159 PRO A N 1
ATOM 1180 C CA . PRO A 1 159 ? 7.524 7.029 -13.100 1.00 97.50 159 PRO A CA 1
ATOM 1181 C C . PRO A 1 159 ? 8.995 7.277 -13.450 1.00 97.50 159 PRO A C 1
ATOM 1183 O O . PRO A 1 159 ? 9.387 7.190 -14.611 1.00 97.50 159 PRO A O 1
ATOM 1186 N N . PHE A 1 160 ? 9.837 7.452 -12.436 1.00 96.56 160 PHE A N 1
ATOM 1187 C CA . PHE A 1 160 ? 11.283 7.664 -12.552 1.00 96.56 160 PHE A CA 1
ATOM 1188 C C . PHE A 1 160 ? 12.078 6.437 -13.046 1.00 96.56 160 PHE A C 1
ATOM 1190 O O . PHE A 1 160 ? 13.291 6.497 -13.236 1.00 96.56 160 PHE A O 1
ATOM 1197 N N . MET A 1 161 ? 11.414 5.301 -13.281 1.00 95.31 161 MET A N 1
ATOM 1198 C CA . MET A 1 161 ? 12.002 4.161 -13.996 1.00 95.31 161 MET A CA 1
ATOM 1199 C C . MET A 1 161 ? 11.861 4.279 -15.528 1.00 95.31 161 MET A C 1
ATOM 1201 O O . MET A 1 161 ? 12.425 3.455 -16.255 1.00 95.31 161 MET A O 1
ATOM 1205 N N . GLY A 1 162 ? 11.105 5.267 -16.020 1.00 93.94 162 GLY A N 1
ATOM 1206 C CA . GLY A 1 162 ? 10.878 5.532 -17.441 1.00 93.94 162 GLY A CA 1
ATOM 1207 C C . GLY A 1 162 ? 10.004 4.491 -18.153 1.00 93.94 162 GLY A C 1
ATOM 1208 O O . GLY A 1 162 ? 9.400 3.604 -17.541 1.00 93.94 162 GLY A O 1
ATOM 1209 N N . GLY A 1 163 ? 9.944 4.589 -19.483 1.00 94.19 163 GLY A N 1
ATOM 1210 C CA . GLY A 1 163 ? 9.296 3.606 -20.360 1.00 94.19 163 GLY A CA 1
ATOM 1211 C C . GLY A 1 163 ? 7.823 3.351 -20.026 1.00 94.19 163 GLY A C 1
ATOM 1212 O O . GLY A 1 163 ? 7.068 4.273 -19.727 1.00 94.19 163 GLY A O 1
ATOM 1213 N N . ALA A 1 164 ? 7.414 2.078 -20.055 1.00 93.75 164 ALA A N 1
ATOM 1214 C CA . ALA A 1 164 ? 6.036 1.669 -19.772 1.00 93.75 164 ALA A CA 1
ATOM 1215 C C . ALA A 1 164 ? 5.526 2.171 -18.412 1.00 93.75 164 ALA A C 1
ATOM 1217 O O . ALA A 1 164 ? 4.369 2.553 -18.296 1.00 93.75 164 ALA A O 1
ATOM 1218 N N . SER A 1 165 ? 6.391 2.201 -17.401 1.00 95.81 165 SER A N 1
ATOM 1219 C CA . SER A 1 165 ? 6.042 2.660 -16.058 1.00 95.81 165 SER A CA 1
ATOM 1220 C C . SER A 1 165 ? 5.669 4.145 -16.019 1.00 95.81 165 SER A C 1
ATOM 1222 O O . SER A 1 165 ? 4.654 4.509 -15.435 1.00 95.81 165 SER A O 1
ATOM 1224 N N . GLN A 1 166 ? 6.439 4.994 -16.706 1.00 96.69 166 GLN A N 1
ATOM 1225 C CA . GLN A 1 166 ? 6.130 6.420 -16.831 1.00 96.69 166 GLN A CA 1
ATOM 1226 C C . GLN A 1 166 ? 4.838 6.654 -17.620 1.00 96.69 166 GLN A C 1
ATOM 1228 O O . GLN A 1 166 ? 4.022 7.478 -17.226 1.00 96.69 166 GLN A O 1
ATOM 1233 N N . HIS A 1 167 ? 4.616 5.896 -18.698 1.00 96.12 167 HIS A N 1
ATOM 1234 C CA . HIS A 1 167 ? 3.381 6.009 -19.477 1.00 96.12 167 HIS A CA 1
ATOM 1235 C C . HIS A 1 167 ? 2.145 5.635 -18.652 1.00 96.12 167 HIS A C 1
ATOM 1237 O O . HIS A 1 167 ? 1.164 6.365 -18.682 1.00 96.12 167 HIS A O 1
ATOM 1243 N N . LEU A 1 168 ? 2.198 4.530 -17.899 1.00 95.62 168 LEU A N 1
ATOM 1244 C CA . LEU A 1 168 ? 1.091 4.092 -17.041 1.00 95.62 168 LEU A CA 1
ATOM 1245 C C . LEU A 1 168 ? 0.801 5.098 -15.925 1.00 95.62 168 LEU A C 1
ATOM 1247 O O . LEU A 1 168 ? -0.360 5.329 -15.615 1.00 95.62 168 LEU A O 1
ATOM 1251 N N . TRP A 1 169 ? 1.848 5.702 -15.353 1.00 96.44 169 TRP A N 1
ATOM 1252 C CA . TRP A 1 169 ? 1.708 6.787 -14.385 1.00 96.44 169 TRP A CA 1
ATOM 1253 C C . TRP A 1 169 ? 0.930 7.960 -14.986 1.00 96.44 169 TRP A C 1
ATOM 1255 O O . TRP A 1 169 ? -0.061 8.390 -14.419 1.00 96.44 169 TRP A O 1
ATOM 1265 N N . THR A 1 170 ? 1.307 8.440 -16.173 1.00 95.94 170 THR A N 1
ATOM 1266 C CA . THR A 1 170 ? 0.587 9.548 -16.820 1.00 95.94 170 THR A CA 1
ATOM 1267 C C . THR A 1 170 ? -0.828 9.167 -17.272 1.00 95.94 170 THR A C 1
ATOM 1269 O O . THR A 1 170 ? -1.730 9.989 -17.171 1.00 95.94 170 THR A O 1
ATOM 1272 N N . GLU A 1 171 ? -1.028 7.949 -17.785 1.00 95.12 171 GLU A N 1
ATOM 1273 C CA . GLU A 1 171 ? -2.311 7.493 -18.345 1.00 95.12 171 GLU A CA 1
ATOM 1274 C C . GLU A 1 171 ? -3.381 7.266 -17.265 1.00 95.12 171 GLU A C 1
ATOM 1276 O O . GLU A 1 171 ? -4.530 7.637 -17.478 1.00 95.12 171 GLU A O 1
ATOM 1281 N N . PHE A 1 172 ? -3.011 6.698 -16.112 1.00 92.69 172 PHE A N 1
ATOM 1282 C CA . PHE A 1 172 ? -3.942 6.281 -15.050 1.00 92.69 172 PHE A CA 1
ATOM 1283 C C . PHE A 1 172 ? -3.753 7.079 -13.754 1.00 92.69 172 PHE A C 1
ATOM 1285 O O . PHE A 1 172 ? -3.892 6.544 -12.656 1.00 92.69 172 PHE A O 1
ATOM 1292 N N . GLY A 1 173 ? -3.346 8.344 -13.864 1.00 91.25 173 GLY A N 1
ATOM 1293 C CA . GLY A 1 173 ? -2.838 9.081 -12.712 1.00 91.25 173 GLY A CA 1
ATOM 1294 C C . GLY A 1 173 ? -3.842 9.288 -11.583 1.00 91.25 173 GLY A C 1
ATOM 1295 O O . GLY A 1 173 ? -3.470 9.119 -10.426 1.00 91.25 173 GLY A O 1
ATOM 1296 N N . ASP A 1 174 ? -5.098 9.598 -11.901 1.00 84.44 174 ASP A N 1
ATOM 1297 C CA . ASP A 1 174 ? -6.136 9.795 -10.885 1.00 84.44 174 ASP A CA 1
ATOM 1298 C C . ASP A 1 174 ? -6.425 8.485 -10.134 1.00 84.44 174 ASP A C 1
ATOM 1300 O O . ASP A 1 174 ? -6.306 8.452 -8.910 1.00 84.44 174 ASP A O 1
ATOM 1304 N N . ASP A 1 175 ? -6.627 7.377 -10.859 1.00 85.19 175 ASP A N 1
ATOM 1305 C CA . ASP A 1 175 ? -6.844 6.046 -10.268 1.00 85.19 175 ASP A CA 1
ATOM 1306 C C . ASP A 1 175 ? -5.679 5.628 -9.356 1.00 85.19 175 ASP A C 1
ATOM 1308 O O . ASP A 1 175 ? -5.877 5.122 -8.254 1.00 85.19 175 ASP A O 1
ATOM 1312 N N . ILE A 1 176 ? -4.435 5.859 -9.795 1.00 89.50 176 ILE A N 1
ATOM 1313 C CA . ILE A 1 176 ? -3.237 5.536 -9.007 1.00 89.50 176 ILE A CA 1
ATOM 1314 C C . ILE A 1 176 ? -3.170 6.398 -7.743 1.00 89.50 176 ILE A C 1
ATOM 1316 O O . ILE A 1 176 ? -2.769 5.908 -6.683 1.00 89.50 176 ILE A O 1
ATOM 1320 N N . ARG A 1 177 ? -3.513 7.687 -7.839 1.00 86.62 177 ARG A N 1
ATOM 1321 C CA . ARG A 1 177 ? -3.471 8.598 -6.692 1.00 86.62 177 ARG A CA 1
ATOM 1322 C C . ARG A 1 177 ? -4.489 8.216 -5.637 1.00 86.62 177 ARG A C 1
ATOM 1324 O O . ARG A 1 177 ? -4.120 8.206 -4.461 1.00 86.62 177 ARG A O 1
ATOM 1331 N N . ASP A 1 178 ? -5.693 7.860 -6.057 1.00 76.81 178 ASP A N 1
ATOM 1332 C CA . ASP A 1 178 ? -6.762 7.439 -5.161 1.00 76.81 178 ASP A CA 1
ATOM 1333 C C . ASP A 1 178 ? -6.428 6.082 -4.522 1.00 76.81 178 ASP A C 1
ATOM 1335 O O . ASP A 1 178 ? -6.424 5.956 -3.299 1.00 76.81 178 ASP A O 1
ATOM 1339 N N . GLU A 1 179 ? -6.012 5.097 -5.322 1.00 80.12 179 GLU A N 1
ATOM 1340 C CA . GLU A 1 179 ? -5.698 3.739 -4.855 1.00 80.12 179 GLU A CA 1
ATOM 1341 C C . GLU A 1 179 ? -4.520 3.699 -3.862 1.00 80.12 179 GLU A C 1
ATOM 1343 O O . GLU A 1 179 ? -4.523 2.939 -2.890 1.00 80.12 179 GLU A O 1
ATOM 1348 N N . PHE A 1 180 ? -3.479 4.510 -4.086 1.00 83.62 180 PHE A N 1
ATOM 1349 C CA . PHE A 1 180 ? -2.254 4.499 -3.271 1.00 83.62 180 PHE A CA 1
ATOM 1350 C C . PHE A 1 180 ? -2.132 5.675 -2.294 1.00 83.62 180 PHE A C 1
ATOM 1352 O O . PHE A 1 180 ? -1.113 5.781 -1.588 1.00 83.62 180 PHE A O 1
ATOM 1359 N N . PHE A 1 181 ? -3.161 6.522 -2.218 1.00 79.75 181 PHE A N 1
ATOM 1360 C CA . PHE A 1 181 ? -3.201 7.729 -1.392 1.00 79.75 181 PHE A CA 1
ATOM 1361 C C . PHE A 1 181 ? -1.987 8.635 -1.662 1.00 79.75 181 PHE A C 1
ATOM 1363 O O . PHE A 1 181 ? -1.198 8.937 -0.760 1.00 79.75 181 PHE A O 1
ATOM 1370 N N . ILE A 1 182 ? -1.778 8.998 -2.931 1.00 83.88 182 ILE A N 1
ATOM 1371 C CA . ILE A 1 182 ? -0.670 9.858 -3.372 1.00 83.88 182 ILE A CA 1
ATOM 1372 C C . ILE A 1 182 ? -1.168 11.300 -3.485 1.00 83.88 182 ILE A C 1
ATOM 1374 O O . ILE A 1 182 ? -1.919 11.660 -4.398 1.00 83.88 182 ILE A O 1
ATOM 1378 N N . ASP A 1 183 ? -0.713 12.147 -2.561 1.00 82.88 183 ASP A N 1
ATOM 1379 C CA . ASP A 1 183 ? -1.032 13.572 -2.585 1.00 82.88 183 ASP A CA 1
ATOM 1380 C C . ASP A 1 183 ? -0.370 14.302 -3.773 1.00 82.88 183 ASP A C 1
ATOM 1382 O O . ASP A 1 183 ? 0.506 13.777 -4.468 1.00 82.88 183 ASP A O 1
ATOM 1386 N N . ALA A 1 184 ? -0.797 15.541 -4.025 1.00 85.19 184 ALA A N 1
ATOM 1387 C CA . ALA A 1 184 ? -0.291 16.333 -5.146 1.00 85.19 184 ALA A CA 1
ATOM 1388 C C . ALA A 1 184 ? 1.221 16.628 -5.051 1.00 85.19 184 ALA A C 1
ATOM 1390 O O . ALA A 1 184 ? 1.893 16.732 -6.078 1.00 85.19 184 ALA A O 1
ATOM 1391 N N . ALA A 1 185 ? 1.773 16.741 -3.838 1.00 86.50 185 ALA A N 1
ATOM 1392 C CA . ALA A 1 185 ? 3.187 17.037 -3.632 1.00 86.50 185 ALA A CA 1
ATOM 1393 C C . ALA A 1 185 ? 4.065 15.809 -3.918 1.00 86.50 185 ALA A C 1
ATOM 1395 O O . ALA A 1 185 ? 5.091 15.922 -4.593 1.00 86.50 185 ALA A O 1
ATOM 1396 N N . GLN A 1 186 ? 3.653 14.628 -3.450 1.00 90.81 186 GLN A N 1
ATOM 1397 C CA . GLN A 1 186 ? 4.278 13.353 -3.777 1.00 90.81 186 GLN A CA 1
ATOM 1398 C C . GLN A 1 186 ? 4.165 13.076 -5.279 1.00 90.81 186 GLN A C 1
ATOM 1400 O O . GLN A 1 186 ? 5.171 12.724 -5.893 1.00 90.81 186 GLN A O 1
ATOM 1405 N N . TRP A 1 187 ? 2.988 13.297 -5.876 1.00 93.56 187 TRP A N 1
ATOM 1406 C CA . TRP A 1 187 ? 2.753 13.109 -7.308 1.00 93.56 187 TRP A CA 1
ATOM 1407 C C . TRP A 1 187 ? 3.715 13.929 -8.169 1.00 93.56 187 TRP A C 1
ATOM 1409 O O . TRP A 1 187 ? 4.418 13.379 -9.023 1.00 93.56 187 TRP A O 1
ATOM 1419 N N . GLN A 1 188 ? 3.776 15.241 -7.919 1.00 96.00 188 GLN A N 1
ATOM 1420 C CA . GLN A 1 188 ? 4.643 16.146 -8.665 1.00 96.00 188 GLN A CA 1
ATOM 1421 C C . GLN A 1 188 ? 6.109 15.759 -8.479 1.00 96.00 188 GLN A C 1
ATOM 1423 O O . GLN A 1 188 ? 6.828 15.559 -9.455 1.00 96.00 188 GLN A O 1
ATOM 1428 N N . ARG A 1 189 ? 6.537 15.552 -7.227 1.00 97.25 189 ARG A N 1
ATOM 1429 C CA . ARG A 1 189 ? 7.917 15.167 -6.929 1.00 97.25 189 ARG A CA 1
ATOM 1430 C C . ARG A 1 189 ? 8.309 13.880 -7.642 1.00 97.25 189 ARG A C 1
ATOM 1432 O O . ARG A 1 189 ? 9.367 13.851 -8.248 1.00 97.25 189 ARG A O 1
ATOM 1439 N N . TRP A 1 190 ? 7.493 12.827 -7.587 1.00 97.81 190 TRP A N 1
ATOM 1440 C CA . TRP A 1 190 ? 7.815 11.556 -8.245 1.00 97.81 190 TRP A CA 1
ATOM 1441 C C . TRP A 1 190 ? 7.880 11.678 -9.765 1.00 97.81 190 TRP A C 1
ATOM 1443 O O . TRP A 1 190 ? 8.719 11.024 -10.384 1.00 97.81 190 TRP A O 1
ATOM 1453 N N . SER A 1 191 ? 7.026 12.518 -10.347 1.00 97.75 191 SER A N 1
ATOM 1454 C CA . SER A 1 191 ? 7.008 12.783 -11.788 1.00 97.75 191 SER A CA 1
ATOM 1455 C C . SER A 1 191 ? 8.287 13.477 -12.270 1.00 97.75 191 SER A C 1
ATOM 1457 O O . SER A 1 191 ? 8.731 13.213 -13.385 1.00 97.75 191 SER A O 1
ATOM 1459 N N . ASP A 1 192 ? 8.900 14.300 -11.414 1.00 97.06 192 ASP A N 1
ATOM 1460 C CA . ASP A 1 192 ? 10.086 15.102 -11.737 1.00 97.06 192 ASP A CA 1
ATOM 1461 C C . ASP A 1 192 ? 11.417 14.431 -11.344 1.00 97.06 192 ASP A C 1
ATOM 1463 O O . ASP A 1 192 ? 12.489 14.980 -11.607 1.00 97.06 192 ASP A O 1
ATOM 1467 N N . ILE A 1 193 ? 11.388 13.260 -10.694 1.00 97.62 193 ILE A N 1
ATOM 1468 C CA . ILE A 1 193 ? 12.616 12.566 -10.282 1.00 97.62 193 ILE A CA 1
ATOM 1469 C C . ILE A 1 193 ? 13.384 12.065 -11.507 1.00 97.62 193 ILE A C 1
ATOM 1471 O O . ILE A 1 193 ? 12.920 11.201 -12.251 1.00 97.62 193 ILE A O 1
ATOM 1475 N N . ASP A 1 194 ? 14.632 12.512 -11.603 1.00 96.50 194 ASP A N 1
ATOM 1476 C CA . ASP A 1 194 ? 15.683 11.853 -12.368 1.00 96.50 194 ASP A CA 1
ATOM 1477 C C . ASP A 1 194 ? 16.595 11.080 -11.403 1.00 96.50 194 ASP A C 1
ATOM 1479 O O . ASP A 1 194 ? 17.312 11.670 -10.589 1.00 96.50 194 ASP A O 1
ATOM 1483 N N . LEU A 1 195 ? 16.549 9.745 -11.469 1.00 94.94 195 LEU A N 1
ATOM 1484 C CA . LEU A 1 195 ? 17.327 8.874 -10.583 1.00 94.94 195 LEU A CA 1
ATOM 1485 C C . LEU A 1 195 ? 18.837 9.055 -10.743 1.00 94.94 195 LEU A C 1
ATOM 1487 O O . LEU A 1 195 ? 19.561 8.874 -9.764 1.00 94.94 195 LEU A O 1
ATOM 1491 N N . ASP A 1 196 ? 19.315 9.392 -11.941 1.00 94.31 196 ASP A N 1
ATOM 1492 C CA . ASP A 1 196 ? 20.751 9.501 -12.210 1.00 94.31 196 ASP A CA 1
ATOM 1493 C C . ASP A 1 196 ? 21.359 10.766 -11.564 1.00 94.31 196 ASP A C 1
ATOM 1495 O O . ASP A 1 196 ? 22.578 10.862 -11.412 1.00 94.31 196 ASP A O 1
ATOM 1499 N N . LEU A 1 197 ? 20.517 11.708 -11.113 1.00 96.38 197 LEU A N 1
ATOM 1500 C CA . LEU A 1 197 ? 20.917 12.913 -10.377 1.00 96.38 197 LEU A CA 1
ATOM 1501 C C . LEU A 1 197 ? 20.886 12.744 -8.850 1.00 96.38 197 LEU A C 1
ATOM 1503 O O . LEU A 1 197 ? 21.312 13.644 -8.122 1.00 96.38 197 LEU A O 1
ATOM 1507 N N . LEU A 1 198 ? 20.374 11.619 -8.343 1.00 95.75 198 LEU A N 1
ATOM 1508 C CA . LEU A 1 198 ? 20.238 11.382 -6.908 1.00 95.75 198 LEU A CA 1
ATOM 1509 C C . LEU A 1 198 ? 21.467 10.689 -6.315 1.00 95.75 198 LEU A C 1
ATOM 1511 O O . LEU A 1 198 ? 22.084 9.804 -6.904 1.00 95.75 198 LEU A O 1
ATOM 1515 N N . THR A 1 199 ? 21.784 11.044 -5.072 1.00 97.50 199 THR A N 1
ATOM 1516 C CA . THR A 1 199 ? 22.747 10.296 -4.254 1.00 97.50 199 THR A CA 1
ATOM 1517 C C . THR A 1 199 ? 22.163 8.957 -3.794 1.00 97.50 199 THR A C 1
ATOM 1519 O O . THR A 1 199 ? 20.949 8.800 -3.665 1.00 97.50 199 THR A O 1
ATOM 1522 N N . THR A 1 200 ? 23.023 8.002 -3.429 1.00 96.50 200 THR A N 1
ATOM 1523 C CA . THR A 1 200 ? 22.598 6.703 -2.874 1.00 96.50 200 THR A CA 1
ATOM 1524 C C . THR A 1 200 ? 21.672 6.845 -1.662 1.00 96.50 200 THR A C 1
ATOM 1526 O O . THR A 1 200 ? 20.710 6.097 -1.541 1.00 96.50 200 THR A O 1
ATOM 1529 N N . ALA A 1 201 ? 21.918 7.824 -0.784 1.00 95.38 201 ALA A N 1
ATOM 1530 C CA . ALA A 1 201 ? 21.073 8.065 0.388 1.00 95.38 201 ALA A CA 1
ATOM 1531 C C . ALA A 1 201 ? 19.672 8.577 0.004 1.00 95.38 201 ALA A C 1
ATOM 1533 O O . ALA A 1 201 ? 18.675 8.176 0.602 1.00 95.38 201 ALA A O 1
ATOM 1534 N N . GLN A 1 202 ? 19.580 9.433 -1.019 1.00 96.25 202 GLN A N 1
ATOM 1535 C CA . GLN A 1 202 ? 18.293 9.893 -1.550 1.00 96.25 202 GLN A CA 1
ATOM 1536 C C . GLN A 1 202 ? 17.532 8.755 -2.239 1.00 96.25 202 GLN A C 1
ATOM 1538 O O . GLN A 1 202 ? 16.324 8.641 -2.051 1.00 96.25 202 GLN A O 1
ATOM 1543 N N . ILE A 1 203 ? 18.232 7.888 -2.977 1.00 97.62 203 ILE A N 1
ATOM 1544 C CA . ILE A 1 203 ? 17.641 6.689 -3.589 1.00 97.62 203 ILE A CA 1
ATOM 1545 C C . ILE A 1 203 ? 17.120 5.724 -2.516 1.00 97.62 203 ILE A C 1
ATOM 1547 O O . ILE A 1 203 ? 16.031 5.177 -2.674 1.00 97.62 203 ILE A O 1
ATOM 1551 N N . ASP A 1 204 ? 17.852 5.530 -1.417 1.00 95.00 204 ASP A N 1
ATOM 1552 C CA . ASP A 1 204 ? 17.400 4.683 -0.309 1.00 95.00 204 ASP A CA 1
ATOM 1553 C C . ASP A 1 204 ? 16.135 5.236 0.365 1.00 95.00 204 ASP A C 1
ATOM 1555 O O . ASP A 1 204 ? 15.172 4.497 0.576 1.00 95.00 204 ASP A O 1
ATOM 1559 N N . SER A 1 205 ? 16.095 6.549 0.616 1.00 93.38 205 SER A N 1
ATOM 1560 C CA . SER A 1 205 ? 14.907 7.230 1.145 1.00 93.38 205 SER A CA 1
ATOM 1561 C C . SER A 1 205 ? 13.703 7.091 0.203 1.00 93.38 205 SER A C 1
ATOM 1563 O O . SER A 1 205 ? 12.609 6.719 0.632 1.00 93.38 205 SER A O 1
ATOM 1565 N N . LEU A 1 206 ? 13.916 7.283 -1.105 1.00 96.75 206 LEU A N 1
ATOM 1566 C CA . LEU A 1 206 ? 12.888 7.066 -2.124 1.00 96.75 206 LEU A CA 1
ATOM 1567 C C . LEU A 1 206 ? 12.406 5.608 -2.138 1.00 96.75 206 LEU A C 1
ATOM 1569 O O . LEU A 1 206 ? 11.207 5.356 -2.214 1.00 96.75 206 LEU A O 1
ATOM 1573 N N . ALA A 1 207 ? 13.309 4.634 -2.021 1.00 95.81 207 ALA A N 1
ATOM 1574 C CA . ALA A 1 207 ? 12.948 3.221 -1.958 1.00 95.81 207 ALA A CA 1
ATOM 1575 C C . ALA A 1 207 ? 12.101 2.884 -0.719 1.00 95.81 207 ALA A C 1
ATOM 1577 O O . ALA A 1 207 ? 11.157 2.094 -0.816 1.00 95.81 207 ALA A O 1
ATOM 1578 N N . ALA A 1 208 ? 12.409 3.486 0.435 1.00 89.00 208 ALA A N 1
ATOM 1579 C CA . ALA A 1 208 ? 11.611 3.349 1.651 1.00 89.00 208 ALA A CA 1
ATOM 1580 C C . ALA A 1 208 ? 10.198 3.922 1.463 1.00 89.00 208 ALA A C 1
ATOM 1582 O O . ALA A 1 208 ? 9.211 3.296 1.858 1.00 89.00 208 ALA A O 1
ATOM 1583 N N . GLU A 1 209 ? 10.094 5.079 0.810 1.00 91.75 209 GLU A N 1
ATOM 1584 C CA . GLU A 1 209 ? 8.827 5.731 0.491 1.00 91.75 209 GLU A CA 1
ATOM 1585 C C . GLU A 1 209 ? 7.985 4.918 -0.506 1.00 91.75 209 GLU A C 1
ATOM 1587 O O . GLU A 1 209 ? 6.786 4.720 -0.295 1.00 91.75 209 GLU A O 1
ATOM 1592 N N . VAL A 1 210 ? 8.609 4.375 -1.557 1.00 94.69 210 VAL A N 1
ATOM 1593 C CA . VAL A 1 210 ? 7.969 3.447 -2.502 1.00 94.69 210 VAL A CA 1
ATOM 1594 C C . VAL A 1 210 ? 7.455 2.212 -1.771 1.00 94.69 210 VAL A C 1
ATOM 1596 O O . VAL A 1 210 ? 6.306 1.822 -1.965 1.00 94.69 210 VAL A O 1
ATOM 1599 N N . ALA A 1 211 ? 8.268 1.612 -0.896 1.00 90.50 211 ALA A N 1
ATOM 1600 C CA . ALA A 1 211 ? 7.846 0.469 -0.096 1.00 90.50 211 ALA A CA 1
ATOM 1601 C C . ALA A 1 211 ? 6.649 0.822 0.794 1.00 90.50 211 ALA A C 1
ATOM 1603 O O . ALA A 1 211 ? 5.699 0.050 0.861 1.00 90.50 211 ALA A O 1
ATOM 1604 N N . ALA A 1 212 ? 6.662 1.979 1.460 1.00 83.00 212 ALA A N 1
ATOM 1605 C CA . ALA A 1 212 ? 5.532 2.428 2.265 1.00 83.00 212 ALA A CA 1
ATOM 1606 C C . ALA A 1 212 ? 4.267 2.597 1.409 1.00 83.00 212 ALA A C 1
ATOM 1608 O O . ALA A 1 212 ? 3.220 2.089 1.791 1.00 83.00 212 ALA A O 1
ATOM 1609 N N . THR A 1 213 ? 4.389 3.229 0.239 1.00 88.38 213 THR A N 1
ATOM 1610 C CA . THR A 1 213 ? 3.288 3.485 -0.705 1.00 88.38 213 THR A CA 1
ATOM 1611 C C . THR A 1 213 ? 2.690 2.189 -1.249 1.00 88.38 213 THR A C 1
ATOM 1613 O O . THR A 1 213 ? 1.484 1.992 -1.159 1.00 88.38 213 THR A O 1
ATOM 1616 N N . LEU A 1 214 ? 3.517 1.243 -1.709 1.00 86.88 214 LEU A N 1
ATOM 1617 C CA . LEU A 1 214 ? 3.069 -0.086 -2.156 1.00 86.88 214 LEU A CA 1
ATOM 1618 C C . LEU A 1 214 ? 2.258 -0.820 -1.092 1.00 86.88 214 LEU A C 1
ATOM 1620 O O . LEU A 1 214 ? 1.298 -1.521 -1.398 1.00 86.88 214 LEU A O 1
ATOM 1624 N N . LEU A 1 215 ? 2.670 -0.678 0.165 1.00 76.31 215 LEU A N 1
ATOM 1625 C CA . LEU A 1 215 ? 2.005 -1.313 1.290 1.00 76.31 215 LEU A CA 1
ATOM 1626 C C . LEU A 1 215 ? 0.737 -0.576 1.715 1.00 76.31 215 LEU A C 1
ATOM 1628 O O . LEU A 1 215 ? 0.014 -1.131 2.530 1.00 76.31 215 LEU A O 1
ATOM 1632 N N . ARG A 1 216 ? 0.462 0.634 1.217 1.00 72.06 216 ARG A N 1
ATOM 1633 C CA . ARG A 1 216 ? -0.759 1.367 1.562 1.00 72.06 216 ARG A CA 1
ATOM 1634 C C . ARG A 1 216 ? -1.994 0.761 0.892 1.00 72.06 216 ARG A C 1
ATOM 1636 O O . ARG A 1 216 ? -2.851 0.272 1.610 1.00 72.06 216 ARG A O 1
ATOM 1643 N N . SER A 1 217 ? -2.023 0.682 -0.438 1.00 67.19 217 SER A N 1
ATOM 1644 C CA . SER A 1 217 ? -3.121 0.066 -1.225 1.00 67.19 217 SER A CA 1
ATOM 1645 C C . SER A 1 217 ? -3.366 -1.407 -0.858 1.00 67.19 217 SER A C 1
ATOM 1647 O O . SER A 1 217 ? -4.478 -1.906 -0.732 1.00 67.19 217 SER A O 1
ATOM 1649 N N . ALA A 1 218 ? -2.276 -2.113 -0.595 1.00 55.91 218 ALA A N 1
ATOM 1650 C CA . ALA A 1 218 ? -2.245 -3.497 -0.159 1.00 55.91 218 ALA A CA 1
ATOM 1651 C C . ALA A 1 218 ? -2.922 -3.790 1.193 1.00 55.91 218 ALA A C 1
ATOM 1653 O O . ALA A 1 218 ? -3.223 -4.946 1.517 1.00 55.91 218 ALA A O 1
ATOM 1654 N N . ARG A 1 219 ? -3.059 -2.767 2.035 1.00 60.81 219 ARG A N 1
ATOM 1655 C CA . ARG A 1 219 ? -3.639 -2.868 3.366 1.00 60.81 219 ARG A CA 1
ATOM 1656 C C . ARG A 1 219 ? -5.064 -2.360 3.264 1.00 60.81 219 ARG A C 1
ATOM 1658 O O . ARG A 1 219 ? -5.279 -1.199 2.953 1.00 60.81 219 ARG A O 1
ATOM 1665 N N . GLY A 1 220 ? -6.036 -3.210 3.590 1.00 67.19 220 GLY A N 1
ATOM 1666 C CA . GLY A 1 220 ? -7.389 -2.710 3.830 1.00 67.19 220 GLY A CA 1
ATOM 1667 C C . GLY A 1 220 ? -7.340 -1.563 4.846 1.00 67.19 220 GLY A C 1
ATOM 1668 O O . GLY A 1 220 ? -6.533 -1.588 5.782 1.00 67.19 220 GLY A O 1
ATOM 1669 N N . THR A 1 221 ? -8.163 -0.540 4.668 1.00 80.75 221 THR A N 1
ATOM 1670 C CA . THR A 1 221 ? -8.233 0.559 5.631 1.00 80.75 221 THR A CA 1
ATOM 1671 C C . THR A 1 221 ? -9.022 0.122 6.866 1.00 80.75 221 THR A C 1
ATOM 1673 O O . THR A 1 221 ? -9.874 -0.770 6.824 1.00 80.75 221 THR A O 1
ATOM 1676 N N . CYS A 1 222 ? -8.693 0.714 8.005 1.00 88.56 222 CYS A N 1
ATOM 1677 C CA . CYS A 1 222 ? -9.448 0.635 9.238 1.00 88.56 222 CYS A CA 1
ATOM 1678 C C . CYS A 1 222 ? -9.887 2.052 9.582 1.00 88.56 222 CYS A C 1
ATOM 1680 O O . CYS A 1 222 ? -9.055 2.873 9.981 1.00 88.56 222 CYS A O 1
ATOM 1682 N N . LEU A 1 223 ? -11.178 2.336 9.432 1.00 91.12 223 LEU A N 1
ATOM 1683 C CA . LEU A 1 223 ? -11.711 3.632 9.825 1.00 91.12 223 LEU A CA 1
ATOM 1684 C C . LEU A 1 223 ? -11.696 3.739 11.352 1.00 91.12 223 LEU A C 1
ATOM 1686 O O . LEU A 1 223 ? -12.077 2.796 12.051 1.00 91.12 223 LEU A O 1
ATOM 1690 N N . VAL A 1 224 ? -11.235 4.873 11.866 1.00 93.69 224 VAL A N 1
ATOM 1691 C CA . VAL A 1 224 ? -11.209 5.179 13.294 1.00 93.69 224 VAL A CA 1
ATOM 1692 C C . VAL A 1 224 ? -12.273 6.227 13.590 1.00 93.69 224 VAL A C 1
ATOM 1694 O O . VAL A 1 224 ? -12.101 7.412 13.314 1.00 93.69 224 VAL A O 1
ATOM 1697 N N . CYS A 1 225 ? -13.363 5.763 14.187 1.00 93.62 225 CYS A N 1
ATOM 1698 C CA . CYS A 1 225 ? -14.494 6.563 14.629 1.00 93.62 225 CYS A CA 1
ATOM 1699 C C . CYS A 1 225 ? -14.258 6.994 16.078 1.00 93.62 225 CYS A C 1
ATOM 1701 O O . CYS A 1 225 ? -14.377 6.199 17.012 1.00 93.62 225 CYS A O 1
ATOM 1703 N N . MET A 1 226 ? -13.869 8.244 16.295 1.00 90.88 226 MET A N 1
ATOM 1704 C CA . MET A 1 226 ? -13.587 8.763 17.632 1.00 90.88 226 MET A CA 1
ATOM 1705 C C . MET A 1 226 ? -13.955 10.242 17.729 1.00 90.88 226 MET A C 1
ATOM 1707 O O . MET A 1 226 ? -13.902 10.943 16.718 1.00 90.88 226 MET A O 1
ATOM 1711 N N . PRO A 1 227 ? -14.294 10.756 18.924 1.00 87.88 227 PRO A N 1
ATOM 1712 C CA . PRO A 1 227 ? -14.487 12.190 19.089 1.00 87.88 227 PRO A CA 1
ATOM 1713 C C . PRO A 1 227 ? -13.205 12.957 18.731 1.00 87.88 227 PRO A C 1
ATOM 1715 O O . PRO A 1 227 ? -12.113 12.578 19.154 1.00 87.88 227 PRO A O 1
ATOM 1718 N N . PHE A 1 228 ? -13.341 14.073 18.011 1.00 82.50 228 PHE A N 1
ATOM 1719 C CA . PHE A 1 228 ? -12.208 14.870 17.508 1.00 82.50 228 PHE A CA 1
ATOM 1720 C C . PHE A 1 228 ? -11.469 15.692 18.576 1.00 82.50 228 PHE A C 1
ATOM 1722 O O . PHE A 1 228 ? -10.557 16.446 18.261 1.00 82.50 228 PHE A O 1
ATOM 1729 N N . ALA A 1 229 ? -11.863 15.595 19.847 1.00 81.62 229 ALA A N 1
ATOM 1730 C CA . ALA A 1 229 ? -11.239 16.371 20.909 1.00 81.62 229 ALA A CA 1
ATOM 1731 C C . ALA A 1 229 ? -9.806 15.889 21.200 1.00 81.62 229 ALA A C 1
ATOM 1733 O O . ALA A 1 229 ? -9.573 14.689 21.366 1.00 81.62 229 ALA A O 1
ATOM 1734 N N . ASP A 1 230 ? -8.876 16.832 21.391 1.00 80.81 230 ASP A N 1
ATOM 1735 C CA . ASP A 1 230 ? -7.440 16.573 21.613 1.00 80.81 230 ASP A CA 1
ATOM 1736 C C . ASP A 1 230 ? -7.142 15.565 22.732 1.00 80.81 230 ASP A C 1
ATOM 1738 O O . ASP A 1 230 ? -6.153 14.833 22.677 1.00 80.81 230 ASP A O 1
ATOM 1742 N N . ARG A 1 231 ? -8.029 15.463 23.733 1.00 80.31 231 ARG A N 1
ATOM 1743 C CA . ARG A 1 231 ? -7.922 14.489 24.833 1.00 80.31 231 ARG A CA 1
ATOM 1744 C C . ARG A 1 231 ? -7.837 13.031 24.365 1.00 80.31 231 ARG A C 1
ATOM 1746 O O . ARG A 1 231 ? -7.326 12.197 25.107 1.00 80.31 231 ARG A O 1
ATOM 1753 N N . HIS A 1 232 ? -8.311 12.716 23.159 1.00 82.81 232 HIS A N 1
ATOM 1754 C CA . HIS A 1 232 ? -8.259 11.367 22.597 1.00 82.81 232 HIS A CA 1
ATOM 1755 C C . HIS A 1 232 ? -7.026 11.124 21.706 1.00 82.81 232 HIS A C 1
ATOM 1757 O O . HIS A 1 232 ? -6.763 9.980 21.335 1.00 82.81 232 HIS A O 1
ATOM 1763 N N . LEU A 1 233 ? -6.221 12.147 21.387 1.00 84.44 233 LEU A N 1
ATOM 1764 C CA . LEU A 1 233 ? -4.999 11.971 20.589 1.00 84.44 233 LEU A CA 1
ATOM 1765 C C . LEU A 1 233 ? -3.988 11.007 21.234 1.00 84.44 233 LEU A C 1
ATOM 1767 O O . LEU A 1 233 ? -3.449 10.164 20.511 1.00 84.44 233 LEU A O 1
ATOM 1771 N N . PRO A 1 234 ? -3.757 11.029 22.565 1.00 87.31 234 PRO A N 1
ATOM 1772 C CA . PRO A 1 234 ? -2.875 10.051 23.194 1.00 87.31 234 PRO A CA 1
ATOM 1773 C C . PRO A 1 234 ? -3.384 8.612 23.047 1.00 87.31 234 PRO A C 1
ATOM 1775 O O . PRO A 1 234 ? -2.575 7.708 22.845 1.00 87.31 234 PRO A O 1
ATOM 1778 N N . LEU A 1 235 ? -4.704 8.379 23.091 1.00 89.69 235 LEU A N 1
ATOM 1779 C CA . LEU A 1 235 ? -5.300 7.053 22.866 1.00 89.69 235 LEU A CA 1
ATOM 1780 C C . LEU A 1 235 ? -5.001 6.574 21.445 1.00 89.69 235 LEU A C 1
ATOM 1782 O O . LEU A 1 235 ? -4.562 5.438 21.242 1.00 89.69 235 LEU A O 1
ATOM 1786 N N . TYR A 1 236 ? -5.216 7.466 20.476 1.00 89.69 236 TYR A N 1
ATOM 1787 C CA . TYR A 1 236 ? -4.959 7.185 19.074 1.00 89.69 236 TYR A CA 1
ATOM 1788 C C . TYR A 1 236 ? -3.494 6.791 18.842 1.00 89.69 236 TYR A C 1
ATOM 1790 O O . TYR A 1 236 ? -3.223 5.695 18.353 1.00 89.69 236 TYR A O 1
ATOM 1798 N N . ALA A 1 237 ? -2.559 7.642 19.275 1.00 87.56 237 ALA A N 1
ATOM 1799 C CA . ALA A 1 237 ? -1.130 7.472 19.023 1.00 87.56 237 ALA A CA 1
ATOM 1800 C C . ALA A 1 237 ? -0.498 6.300 19.798 1.00 87.56 237 ALA A C 1
ATOM 1802 O O . ALA A 1 237 ? 0.432 5.662 19.309 1.00 87.56 237 ALA A O 1
ATOM 1803 N N . SER A 1 238 ? -0.974 5.999 21.013 1.00 85.38 238 SER A N 1
ATOM 1804 C CA . SER A 1 238 ? -0.368 4.957 21.863 1.00 85.38 238 SER A CA 1
ATOM 1805 C C . SER A 1 238 ? -0.944 3.556 21.636 1.00 85.38 238 SER A C 1
ATOM 1807 O O . SER A 1 238 ? -0.214 2.565 21.757 1.00 85.38 238 SER A O 1
ATOM 1809 N N . ILE A 1 239 ? -2.235 3.458 21.299 1.00 91.94 239 ILE A N 1
ATOM 1810 C CA . ILE A 1 239 ? -2.959 2.183 21.214 1.00 91.94 239 ILE A CA 1
ATOM 1811 C C . ILE A 1 239 ? -3.487 1.935 19.804 1.00 91.94 239 ILE A C 1
ATOM 1813 O O . ILE A 1 239 ? -3.120 0.927 19.197 1.00 91.94 239 ILE A O 1
ATOM 1817 N N . ILE A 1 240 ? -4.349 2.821 19.296 1.00 92.88 240 ILE A N 1
ATOM 1818 C CA . ILE A 1 240 ? -5.176 2.543 18.111 1.00 92.88 240 ILE A CA 1
ATOM 1819 C C . ILE A 1 240 ? -4.317 2.423 16.853 1.00 92.88 240 ILE A C 1
ATOM 1821 O O . ILE A 1 240 ? -4.298 1.371 16.214 1.00 92.88 240 ILE A O 1
ATOM 1825 N N . GLU A 1 241 ? -3.573 3.472 16.515 1.00 88.38 241 GLU A N 1
ATOM 1826 C CA . GLU A 1 241 ? -2.764 3.512 15.298 1.00 88.38 241 GLU A CA 1
ATOM 1827 C C . GLU A 1 241 ? -1.682 2.416 15.283 1.00 88.38 241 GLU A C 1
ATOM 1829 O O . GLU A 1 241 ? -1.610 1.672 14.298 1.00 88.38 241 GLU A O 1
ATOM 1834 N N . PRO A 1 242 ? -0.914 2.187 16.369 1.00 82.44 242 PRO A N 1
ATOM 1835 C CA . PRO A 1 242 ? 0.036 1.079 16.416 1.00 82.44 242 PRO A CA 1
ATOM 1836 C C . PRO A 1 242 ? -0.613 -0.308 16.289 1.00 82.44 242 PRO A C 1
ATOM 1838 O O . PRO A 1 242 ? -0.032 -1.193 15.657 1.00 82.44 242 PRO A O 1
ATOM 1841 N N . ALA A 1 243 ? -1.802 -0.530 16.868 1.00 87.94 243 ALA A N 1
ATOM 1842 C CA . ALA A 1 243 ? -2.511 -1.807 16.753 1.00 87.94 243 ALA A CA 1
ATOM 1843 C C . ALA A 1 243 ? -3.004 -2.062 15.321 1.00 87.94 243 ALA A C 1
ATOM 1845 O O . ALA A 1 243 ? -2.814 -3.161 14.793 1.00 87.94 243 ALA A O 1
ATOM 1846 N N . ILE A 1 244 ? -3.580 -1.042 14.677 1.00 86.75 244 ILE A N 1
ATOM 1847 C CA . ILE A 1 244 ? -4.025 -1.087 13.277 1.00 86.75 244 ILE A CA 1
ATOM 1848 C C . ILE A 1 244 ? -2.831 -1.343 12.348 1.00 86.75 244 ILE A C 1
ATOM 1850 O O . ILE A 1 244 ? -2.862 -2.265 11.526 1.00 86.75 244 ILE A O 1
ATOM 1854 N N . ALA A 1 245 ? -1.731 -0.611 12.535 1.00 75.06 245 ALA A N 1
ATOM 1855 C CA . ALA A 1 245 ? -0.503 -0.811 11.771 1.00 75.06 245 ALA A CA 1
ATOM 1856 C C . ALA A 1 245 ? 0.076 -2.224 11.974 1.00 75.06 245 ALA A C 1
ATOM 1858 O O . ALA A 1 245 ? 0.489 -2.882 11.008 1.00 75.06 245 ALA A O 1
ATOM 1859 N N . GLY A 1 246 ? 0.053 -2.729 13.212 1.00 71.69 246 GLY A N 1
ATOM 1860 C CA . GLY A 1 246 ? 0.428 -4.102 13.551 1.00 71.69 246 GLY A CA 1
ATOM 1861 C C . GLY A 1 246 ? -0.464 -5.151 12.882 1.00 71.69 246 GLY A C 1
ATOM 1862 O O . GLY A 1 246 ? 0.004 -6.248 12.562 1.00 71.69 246 GLY A O 1
ATOM 1863 N N . ALA A 1 247 ? -1.735 -4.826 12.632 1.00 72.00 247 ALA A N 1
ATOM 1864 C CA . ALA A 1 247 ? -2.693 -5.693 11.948 1.00 72.00 247 ALA A CA 1
ATOM 1865 C C . ALA A 1 247 ? -2.557 -5.673 10.415 1.00 72.00 247 ALA A C 1
ATOM 1867 O O . ALA A 1 247 ? -3.210 -6.471 9.742 1.00 72.00 247 ALA A O 1
ATOM 1868 N N . HIS A 1 248 ? -1.659 -4.833 9.889 1.00 70.06 248 HIS A N 1
ATOM 1869 C CA . HIS A 1 248 ? -1.477 -4.550 8.461 1.00 70.06 248 HIS A CA 1
ATOM 1870 C C . HIS A 1 248 ? -2.717 -3.913 7.843 1.00 70.06 248 HIS A C 1
ATOM 1872 O O . HIS A 1 248 ? -3.160 -4.296 6.766 1.00 70.06 248 HIS A O 1
ATOM 1878 N N . LEU A 1 249 ? -3.265 -2.935 8.549 1.00 76.69 249 LEU A N 1
ATOM 1879 C CA . LEU A 1 249 ? -4.288 -2.039 8.042 1.00 76.69 249 LEU A CA 1
ATOM 1880 C C . LEU A 1 249 ? -3.727 -0.611 8.056 1.00 76.69 249 LEU A C 1
ATOM 1882 O O . LEU A 1 249 ? -2.676 -0.355 8.661 1.00 76.69 249 LEU A O 1
ATOM 1886 N N . LEU A 1 250 ? -4.400 0.302 7.369 1.00 78.69 250 LEU A N 1
ATOM 1887 C CA . LEU A 1 250 ? -4.146 1.739 7.485 1.00 78.69 250 LEU A CA 1
ATOM 1888 C C . LEU A 1 250 ? -5.207 2.372 8.370 1.00 78.69 250 LEU A C 1
ATOM 1890 O O . LEU A 1 250 ? -6.389 2.161 8.131 1.00 78.69 250 LEU A O 1
ATOM 1894 N N . ALA A 1 251 ? -4.795 3.135 9.377 1.00 84.00 251 ALA A N 1
ATOM 1895 C CA . ALA A 1 251 ? -5.736 3.903 10.180 1.00 84.00 251 ALA A CA 1
ATOM 1896 C C . ALA A 1 251 ? -6.195 5.120 9.369 1.00 84.00 251 ALA A C 1
ATOM 1898 O O . ALA A 1 251 ? -5.359 5.913 8.940 1.00 84.00 251 ALA A O 1
ATOM 1899 N N . VAL A 1 252 ? -7.503 5.253 9.160 1.00 84.25 252 VAL A N 1
ATOM 1900 C CA . VAL A 1 252 ? -8.110 6.421 8.509 1.00 84.25 252 VAL A CA 1
ATOM 1901 C C . VAL A 1 252 ? -8.918 7.189 9.543 1.00 84.25 252 VAL A C 1
ATOM 1903 O O . VAL A 1 252 ? -9.687 6.598 10.300 1.00 84.25 252 VAL A O 1
ATOM 1906 N N . ARG A 1 253 ? -8.728 8.507 9.587 1.00 85.62 253 ARG A N 1
ATOM 1907 C CA . ARG A 1 253 ? -9.441 9.433 10.469 1.00 85.62 253 ARG A CA 1
ATOM 1908 C C . ARG A 1 253 ? -10.071 10.541 9.638 1.00 85.62 253 ARG A C 1
ATOM 1910 O O . ARG A 1 253 ? -9.380 11.201 8.862 1.00 85.62 253 ARG A O 1
ATOM 1917 N N . MET A 1 254 ? -11.372 10.753 9.825 1.00 75.44 254 MET A N 1
ATOM 1918 C CA . MET A 1 254 ? -12.139 11.720 9.031 1.00 75.44 254 MET A CA 1
ATOM 1919 C C . MET A 1 254 ? -11.651 13.160 9.223 1.00 75.44 254 MET A C 1
ATOM 1921 O O . MET A 1 254 ? -11.637 13.928 8.270 1.00 75.44 254 MET A O 1
ATOM 1925 N N . ASP A 1 255 ? -11.181 13.522 10.418 1.00 71.75 255 ASP A N 1
ATOM 1926 C CA . ASP A 1 255 ? -10.658 14.860 10.716 1.00 71.75 255 ASP A CA 1
ATOM 1927 C C . ASP A 1 255 ? -9.275 15.143 10.108 1.00 71.75 255 ASP A C 1
ATOM 1929 O O . ASP A 1 255 ? -8.858 16.296 10.034 1.00 71.75 255 ASP A O 1
ATOM 1933 N N . HIS A 1 256 ? -8.567 14.111 9.643 1.00 63.25 256 HIS A N 1
ATOM 1934 C CA . HIS A 1 256 ? -7.281 14.246 8.951 1.00 63.25 256 HIS A CA 1
ATOM 1935 C C . HIS A 1 256 ? -7.413 14.198 7.421 1.00 63.25 256 HIS A C 1
ATOM 1937 O O . HIS A 1 256 ? -6.414 14.354 6.718 1.00 63.25 256 HIS A O 1
ATOM 1943 N N . THR A 1 257 ? -8.624 13.987 6.902 1.00 53.56 257 THR A N 1
ATOM 1944 C CA . THR A 1 257 ? -8.875 13.857 5.465 1.00 53.56 257 THR A CA 1
ATOM 1945 C C . THR A 1 257 ? -9.436 15.179 4.935 1.00 53.56 257 THR A C 1
ATOM 1947 O O . THR A 1 257 ? -10.530 15.577 5.335 1.00 53.56 257 THR A O 1
ATOM 1950 N N . PRO A 1 258 ? -8.722 15.908 4.060 1.00 45.22 258 PRO A N 1
ATOM 1951 C CA . PRO A 1 258 ? -9.266 17.117 3.456 1.00 45.22 258 PRO A CA 1
ATOM 1952 C C . PRO A 1 258 ? -10.387 16.742 2.476 1.00 45.22 258 PRO A C 1
ATOM 1954 O O . PRO A 1 258 ? -10.116 16.292 1.367 1.00 45.22 258 PRO A O 1
ATOM 1957 N N . SER A 1 259 ? -11.650 16.927 2.868 1.00 47.81 259 SER A N 1
ATOM 1958 C CA . SER A 1 259 ? -12.800 16.696 1.984 1.00 47.81 259 SER A CA 1
ATOM 1959 C C . SER A 1 259 ? -13.265 17.993 1.316 1.00 47.81 259 SER A C 1
ATOM 1961 O O . SER A 1 259 ? -13.571 18.972 2.000 1.00 47.81 259 SER A O 1
ATOM 1963 N N . VAL A 1 260 ? -13.396 17.989 -0.011 1.00 39.19 260 VAL A N 1
ATOM 1964 C CA . VAL A 1 260 ? -14.129 19.013 -0.771 1.00 39.19 260 VAL A CA 1
ATOM 1965 C C . VAL A 1 260 ? -15.493 18.416 -1.129 1.00 39.19 260 VAL A C 1
ATOM 1967 O O . VAL A 1 260 ? -15.574 17.608 -2.047 1.00 39.19 260 VAL A O 1
ATOM 1970 N N . GLY A 1 261 ? -16.560 18.755 -0.396 1.00 56.97 261 GLY A N 1
ATOM 1971 C CA . GLY A 1 261 ? -17.905 18.205 -0.637 1.00 56.97 261 GLY A CA 1
ATOM 1972 C C . GLY A 1 261 ? -18.720 17.958 0.636 1.00 56.97 261 GLY A C 1
ATOM 1973 O O . GLY A 1 261 ? -18.397 18.497 1.694 1.00 56.97 261 GLY A O 1
ATOM 1974 N N . ASP A 1 262 ? -19.787 17.157 0.526 1.00 72.38 262 ASP A N 1
ATOM 1975 C CA . ASP A 1 262 ? -20.584 16.721 1.679 1.00 72.38 262 ASP A CA 1
ATOM 1976 C C . ASP A 1 262 ? -19.775 15.719 2.522 1.00 72.38 262 ASP A C 1
ATOM 1978 O O . ASP A 1 262 ? -19.363 14.647 2.063 1.00 72.38 262 ASP A O 1
ATOM 1982 N N . ILE A 1 263 ? -19.534 16.085 3.779 1.00 72.75 263 ILE A N 1
ATOM 1983 C CA . ILE A 1 263 ? -18.760 15.281 4.725 1.00 72.75 263 ILE A CA 1
ATOM 1984 C C . ILE A 1 263 ? -19.430 13.934 5.019 1.00 72.75 263 ILE A C 1
ATOM 1986 O O . ILE A 1 263 ? -18.745 12.955 5.311 1.00 72.75 263 ILE A O 1
ATOM 1990 N N . VAL A 1 264 ? -20.759 13.859 4.901 1.00 77.31 264 VAL A N 1
ATOM 1991 C CA . VAL A 1 264 ? -21.522 12.628 5.115 1.00 77.31 264 VAL A CA 1
ATOM 1992 C C . VAL A 1 264 ? -21.287 11.644 3.976 1.00 77.31 264 VAL A C 1
ATOM 1994 O O . VAL A 1 264 ? -21.110 10.458 4.237 1.00 77.31 264 VAL A O 1
ATOM 1997 N N . ASP A 1 265 ? -21.239 12.105 2.727 1.00 76.06 265 ASP A N 1
ATOM 1998 C CA . ASP A 1 265 ? -20.967 11.221 1.588 1.00 76.06 265 ASP A CA 1
ATOM 1999 C C . ASP A 1 265 ? -19.515 10.735 1.589 1.00 76.06 265 ASP A C 1
ATOM 2001 O O . ASP A 1 265 ? -19.263 9.558 1.333 1.00 76.06 265 ASP A O 1
ATOM 2005 N N . THR A 1 266 ? -18.578 11.598 1.995 1.00 69.69 266 THR A N 1
ATOM 2006 C CA . THR A 1 266 ? -17.179 11.198 2.219 1.00 69.69 266 THR A CA 1
ATOM 2007 C C . THR A 1 266 ? -17.097 10.114 3.296 1.00 69.69 266 THR A C 1
ATOM 2009 O O . THR A 1 266 ? -16.480 9.074 3.087 1.00 69.69 266 THR A O 1
ATOM 2012 N N . LEU A 1 267 ? -17.786 10.302 4.428 1.00 80.50 267 LEU A N 1
ATOM 2013 C CA . LEU A 1 267 ? -17.852 9.303 5.496 1.00 80.50 267 LEU A CA 1
ATOM 2014 C C . LEU A 1 267 ? -18.417 7.964 5.001 1.00 80.50 267 LEU A C 1
ATOM 2016 O O . LEU A 1 267 ? -17.896 6.907 5.355 1.00 80.50 267 LEU A O 1
ATOM 2020 N N . ARG A 1 268 ? -19.488 7.989 4.198 1.00 81.81 268 ARG A N 1
ATOM 2021 C CA . ARG A 1 268 ? -20.084 6.765 3.642 1.00 81.81 268 ARG A CA 1
ATOM 2022 C C . ARG A 1 268 ? -19.086 6.016 2.768 1.00 81.81 268 ARG A C 1
ATOM 2024 O O . ARG A 1 268 ? -18.906 4.821 2.984 1.00 81.81 268 ARG A O 1
ATOM 2031 N N . ALA A 1 269 ? -18.419 6.717 1.852 1.00 72.44 269 ALA A N 1
ATOM 2032 C CA . ALA A 1 269 ? -17.408 6.134 0.975 1.00 72.44 269 ALA A CA 1
ATOM 2033 C C . ALA A 1 269 ? -16.250 5.512 1.775 1.00 72.44 269 ALA A C 1
ATOM 2035 O O . ALA A 1 269 ? -15.852 4.380 1.506 1.00 72.44 269 ALA A O 1
ATOM 2036 N N . GLU A 1 270 ? -15.775 6.194 2.820 1.00 77.38 270 GLU A N 1
ATOM 2037 C CA . GLU A 1 270 ? -14.714 5.682 3.693 1.00 77.38 270 GLU A CA 1
ATOM 2038 C C . GLU A 1 270 ? -15.144 4.431 4.475 1.00 77.38 270 GLU A C 1
ATOM 2040 O O . GLU A 1 270 ? -14.391 3.459 4.556 1.00 77.38 270 GLU A O 1
ATOM 2045 N N . ILE A 1 271 ? -16.372 4.389 5.012 1.00 83.25 271 ILE A N 1
ATOM 2046 C CA . ILE A 1 271 ? -16.899 3.183 5.677 1.00 83.25 271 ILE A CA 1
ATOM 2047 C C . ILE A 1 271 ? -17.062 2.034 4.669 1.00 83.25 271 ILE A C 1
ATOM 2049 O O . ILE A 1 271 ? -16.750 0.882 4.988 1.00 83.25 271 ILE A O 1
ATOM 2053 N N . GLU A 1 272 ? -17.545 2.319 3.459 1.00 79.12 272 GLU A N 1
ATOM 2054 C CA . GLU A 1 272 ? -17.709 1.333 2.387 1.00 79.12 272 GLU A CA 1
ATOM 2055 C C . GLU A 1 272 ? -16.370 0.755 1.918 1.00 79.12 272 GLU A C 1
ATOM 2057 O O . GLU A 1 272 ? -16.277 -0.460 1.714 1.00 79.12 272 GLU A O 1
ATOM 2062 N N . ALA A 1 273 ? -15.325 1.575 1.821 1.00 70.69 273 ALA A N 1
ATOM 2063 C CA . ALA A 1 273 ? -13.975 1.146 1.466 1.00 70.69 273 ALA A CA 1
ATOM 2064 C C . ALA A 1 273 ? -13.259 0.425 2.624 1.00 70.69 273 ALA A C 1
ATOM 2066 O O . ALA A 1 273 ? -12.464 -0.493 2.396 1.00 70.69 273 ALA A O 1
ATOM 2067 N N . ALA A 1 274 ? -13.572 0.777 3.876 1.00 82.88 274 ALA A N 1
ATOM 2068 C CA . ALA A 1 274 ? -12.919 0.209 5.048 1.00 82.88 274 ALA A CA 1
ATOM 2069 C C . ALA A 1 274 ? -13.103 -1.306 5.167 1.00 82.88 274 ALA A C 1
ATOM 2071 O O . ALA A 1 274 ? -14.188 -1.870 4.985 1.00 82.88 274 ALA A O 1
ATOM 2072 N N . ARG A 1 275 ? -12.026 -1.994 5.549 1.00 84.38 275 ARG A N 1
ATOM 2073 C CA . ARG A 1 275 ? -12.059 -3.420 5.885 1.00 84.38 275 ARG A CA 1
ATOM 2074 C C . ARG A 1 275 ? -12.730 -3.661 7.233 1.00 84.38 275 ARG A C 1
ATOM 2076 O O . ARG A 1 275 ? -13.395 -4.680 7.416 1.00 84.38 275 ARG A O 1
ATOM 2083 N N . CYS A 1 276 ? -12.536 -2.744 8.171 1.00 90.25 276 CYS A N 1
ATOM 2084 C CA . CYS A 1 276 ? -13.171 -2.751 9.481 1.00 90.25 276 CYS A CA 1
ATOM 2085 C C . CYS A 1 276 ? -13.180 -1.350 10.091 1.00 90.25 276 CYS A C 1
ATOM 2087 O O . CYS A 1 276 ? -12.535 -0.434 9.584 1.00 90.25 276 CYS A O 1
ATOM 2089 N N . VAL A 1 277 ? -13.891 -1.208 11.203 1.00 93.81 277 VAL A N 1
ATOM 2090 C CA . VAL A 1 277 ? -14.000 0.043 11.951 1.00 93.81 277 VAL A CA 1
ATOM 2091 C C . VAL A 1 277 ? -13.529 -0.179 13.384 1.00 93.81 277 VAL A C 1
ATOM 2093 O O . VAL A 1 277 ? -13.849 -1.197 13.998 1.00 93.81 277 VAL A O 1
ATOM 2096 N N . VAL A 1 278 ? -12.787 0.779 13.928 1.00 95.38 278 VAL A N 1
ATOM 2097 C CA . VAL A 1 278 ? -12.513 0.900 15.363 1.00 95.38 278 VAL A CA 1
ATOM 2098 C C . VAL A 1 278 ? -13.271 2.114 15.873 1.00 95.38 278 VAL A C 1
ATOM 2100 O O . VAL A 1 278 ? -13.090 3.201 15.335 1.00 95.38 278 VAL A O 1
ATOM 2103 N N . ALA A 1 279 ? -14.105 1.944 16.900 1.00 94.56 279 ALA A N 1
ATOM 2104 C CA . ALA A 1 279 ? -14.933 3.029 17.421 1.00 94.56 279 ALA A CA 1
ATOM 2105 C C . ALA A 1 279 ? -14.717 3.271 18.919 1.00 94.56 279 ALA A C 1
ATOM 2107 O O . ALA A 1 279 ? -14.853 2.350 19.724 1.00 94.56 279 ALA A O 1
ATOM 2108 N N . VAL A 1 280 ? -14.420 4.515 19.301 1.00 92.12 280 VAL A N 1
ATOM 2109 C CA . VAL A 1 280 ? -14.249 4.945 20.698 1.00 92.12 280 VAL A CA 1
ATOM 2110 C C . VAL A 1 280 ? -15.581 5.454 21.237 1.00 92.12 280 VAL A C 1
ATOM 2112 O O . VAL A 1 280 ? -16.060 6.515 20.842 1.00 92.12 280 VAL A O 1
ATOM 2115 N N . VAL A 1 281 ? -16.178 4.700 22.160 1.00 90.00 281 VAL A N 1
ATOM 2116 C CA . VAL A 1 281 ? -17.559 4.913 22.630 1.00 90.00 281 VAL A CA 1
ATOM 2117 C C . VAL A 1 281 ? -17.643 5.388 24.085 1.00 90.00 281 VAL A C 1
ATOM 2119 O O . VAL A 1 281 ? -18.644 5.154 24.758 1.00 90.00 281 VAL A O 1
ATOM 2122 N N . ASP A 1 282 ? -16.608 6.076 24.575 1.00 84.31 282 ASP A N 1
ATOM 2123 C CA . ASP A 1 282 ? -16.527 6.577 25.958 1.00 84.31 282 ASP A CA 1
ATOM 2124 C C . ASP A 1 282 ? -17.714 7.467 26.366 1.00 84.31 282 ASP A C 1
ATOM 2126 O O . ASP A 1 282 ? -18.194 7.376 27.493 1.00 84.31 282 ASP A O 1
ATOM 2130 N N . GLU A 1 283 ? -18.183 8.327 25.457 1.00 78.81 283 GLU A N 1
ATOM 2131 C CA . GLU A 1 283 ? -19.058 9.465 25.787 1.00 78.81 283 GLU A CA 1
ATOM 2132 C C . GLU A 1 283 ? -20.418 9.447 25.061 1.00 78.81 283 GLU A C 1
ATOM 2134 O O . GLU A 1 283 ? -21.109 10.460 25.047 1.00 78.81 283 GLU A O 1
ATOM 2139 N N . GLN A 1 284 ? -20.814 8.336 24.420 1.00 81.44 284 GLN A N 1
ATOM 2140 C CA . GLN A 1 284 ? -22.024 8.286 23.568 1.00 81.44 284 GLN A CA 1
ATOM 2141 C C . GLN A 1 284 ? -22.084 9.412 22.517 1.00 81.44 284 GLN A C 1
ATOM 2143 O O . GLN A 1 284 ? -23.135 9.989 22.242 1.00 81.44 284 GLN A O 1
ATOM 2148 N N . ASN A 1 285 ? -20.943 9.734 21.906 1.00 88.69 285 ASN A N 1
ATOM 2149 C CA . ASN A 1 285 ? -20.900 10.763 20.877 1.00 88.69 285 ASN A CA 1
ATOM 2150 C C . ASN A 1 285 ? -21.871 10.400 19.726 1.00 88.69 285 ASN A C 1
ATOM 2152 O O . ASN A 1 285 ? -21.723 9.326 19.138 1.00 88.69 285 ASN A O 1
ATOM 2156 N N . PRO A 1 286 ? -22.848 11.264 19.387 1.00 89.00 286 PRO A N 1
ATOM 2157 C CA . PRO A 1 286 ? -23.895 10.929 18.424 1.00 89.00 286 PRO A CA 1
ATOM 2158 C C . PRO A 1 286 ? -23.342 10.679 17.017 1.00 89.00 286 PRO A C 1
ATOM 2160 O O . PRO A 1 286 ? -23.872 9.827 16.308 1.00 89.00 286 PRO A O 1
ATOM 2163 N N . ASN A 1 287 ? -22.251 11.354 16.636 1.00 89.88 287 ASN A N 1
ATOM 2164 C CA . ASN A 1 287 ? -21.600 11.138 15.344 1.00 89.88 287 ASN A CA 1
ATOM 2165 C C . ASN A 1 287 ? -20.939 9.758 15.310 1.00 89.88 287 ASN A C 1
ATOM 2167 O O . ASN A 1 287 ? -21.192 8.987 14.393 1.00 89.88 287 ASN A O 1
ATOM 2171 N N . VAL A 1 288 ? -20.195 9.394 16.360 1.00 91.38 288 VAL A N 1
ATOM 2172 C CA . VAL A 1 288 ? -19.574 8.060 16.460 1.00 91.38 288 VAL A CA 1
ATOM 2173 C C . VAL A 1 288 ? -20.636 6.955 16.474 1.00 91.38 288 VAL A C 1
ATOM 2175 O O . VAL A 1 288 ? -20.467 5.924 15.830 1.00 91.38 288 VAL A O 1
ATOM 2178 N N . LEU A 1 289 ? -21.760 7.155 17.170 1.00 91.31 289 LEU A N 1
ATOM 2179 C CA . LEU A 1 289 ? -22.864 6.189 17.172 1.00 91.31 289 LEU A CA 1
ATOM 2180 C C . LEU A 1 289 ? -23.528 6.061 15.793 1.00 91.31 289 LEU A C 1
ATOM 2182 O O . LEU A 1 289 ? -23.865 4.948 15.388 1.00 91.31 289 LEU A O 1
ATOM 2186 N N . TYR A 1 290 ? -23.688 7.167 15.060 1.00 91.12 290 TYR A N 1
ATOM 2187 C CA . TYR A 1 290 ? -24.170 7.148 13.678 1.00 91.12 290 TYR A CA 1
ATOM 2188 C C . TYR A 1 290 ? -23.212 6.377 12.756 1.00 91.12 290 TYR A C 1
ATOM 2190 O O . TYR A 1 290 ? -23.655 5.507 12.008 1.00 91.12 290 TYR A O 1
ATOM 2198 N N . GLU A 1 291 ? -21.905 6.630 12.858 1.00 92.94 291 GLU A N 1
ATOM 2199 C CA . GLU A 1 291 ? -20.858 5.933 12.099 1.00 92.94 291 GLU A CA 1
ATOM 2200 C C . GLU A 1 291 ? -20.860 4.421 12.375 1.00 92.94 291 GLU A C 1
ATOM 2202 O O . GLU A 1 291 ? -20.846 3.617 11.442 1.00 92.94 291 GLU A O 1
ATOM 2207 N N . VAL A 1 292 ? -20.960 4.021 13.649 1.00 92.75 292 VAL A N 1
ATOM 2208 C CA . VAL A 1 292 ? -21.091 2.612 14.062 1.00 92.75 292 VAL A CA 1
ATOM 2209 C C . VAL A 1 292 ? -22.365 1.988 13.493 1.00 92.75 292 VAL A C 1
ATOM 2211 O O . VAL A 1 292 ? -22.318 0.887 12.945 1.00 92.75 292 VAL A O 1
ATOM 2214 N N . GLY A 1 293 ? -23.497 2.690 13.581 1.00 92.62 293 GLY A N 1
ATOM 2215 C CA . GLY A 1 293 ? -24.766 2.229 13.019 1.00 92.62 293 GLY A CA 1
ATOM 2216 C C . GLY A 1 293 ? -24.691 2.016 11.505 1.00 92.62 293 GLY A C 1
ATOM 2217 O O . GLY A 1 293 ? -25.157 0.994 10.998 1.00 92.62 293 GLY A O 1
ATOM 2218 N N . PHE A 1 294 ? -24.049 2.935 10.783 1.00 92.19 294 PHE A N 1
ATOM 2219 C CA . PHE A 1 294 ? -23.859 2.823 9.338 1.00 92.19 294 PHE A CA 1
ATOM 2220 C C . PHE A 1 294 ? -22.909 1.673 8.967 1.00 92.19 294 PHE A C 1
ATOM 2222 O O . PHE A 1 294 ? -23.219 0.868 8.088 1.00 92.19 294 PHE A O 1
ATOM 2229 N N . ALA A 1 295 ? -21.800 1.514 9.695 1.00 92.00 295 ALA A N 1
ATOM 2230 C CA . ALA A 1 295 ? -20.889 0.382 9.531 1.00 92.00 295 ALA A CA 1
ATOM 2231 C C . ALA A 1 295 ? -21.596 -0.967 9.762 1.00 92.00 295 ALA A C 1
ATOM 2233 O O . ALA A 1 295 ? -21.419 -1.904 8.978 1.00 92.00 295 ALA A O 1
ATOM 2234 N N . HIS A 1 296 ? -22.454 -1.058 10.784 1.00 92.00 296 HIS A N 1
ATOM 2235 C CA . HIS A 1 296 ? -23.291 -2.233 11.030 1.00 92.00 296 HIS A CA 1
ATOM 2236 C C . HIS A 1 296 ? -24.267 -2.504 9.878 1.00 92.00 296 HIS A C 1
ATOM 2238 O O . HIS A 1 296 ? -24.382 -3.654 9.447 1.00 92.00 296 HIS A O 1
ATOM 2244 N N . ALA A 1 297 ? -24.922 -1.472 9.337 1.00 92.06 297 ALA A N 1
ATOM 2245 C CA . ALA A 1 297 ? -25.828 -1.612 8.194 1.00 92.06 297 ALA A CA 1
ATOM 2246 C C . ALA A 1 297 ? -25.115 -2.193 6.957 1.00 92.06 297 ALA A C 1
ATOM 2248 O O . ALA A 1 297 ? -25.670 -3.041 6.255 1.00 92.06 297 ALA A O 1
ATOM 2249 N N . LEU A 1 298 ? -23.851 -1.815 6.741 1.00 88.19 298 LEU A N 1
ATOM 2250 C CA . LEU A 1 298 ? -22.987 -2.340 5.678 1.00 88.19 298 LEU A CA 1
ATOM 2251 C C . LEU A 1 298 ? -22.302 -3.673 6.024 1.00 88.19 298 LEU A C 1
ATOM 2253 O O . LEU A 1 298 ? -21.524 -4.199 5.225 1.00 88.19 298 LEU A O 1
ATOM 2257 N N . ARG A 1 299 ? -22.594 -4.248 7.198 1.00 88.75 299 ARG A N 1
ATOM 2258 C CA . ARG A 1 299 ? -21.979 -5.480 7.722 1.00 88.75 299 ARG A CA 1
ATOM 2259 C C . ARG A 1 299 ? -20.452 -5.398 7.816 1.00 88.75 299 ARG A C 1
ATOM 2261 O O . ARG A 1 299 ? -19.762 -6.411 7.679 1.00 88.75 299 ARG A O 1
ATOM 2268 N N . LYS A 1 300 ? -19.915 -4.202 8.060 1.00 88.12 300 LYS A N 1
ATOM 2269 C CA . LYS A 1 300 ? -18.493 -4.012 8.338 1.00 88.12 300 LYS A CA 1
ATOM 2270 C C . LYS A 1 300 ? -18.18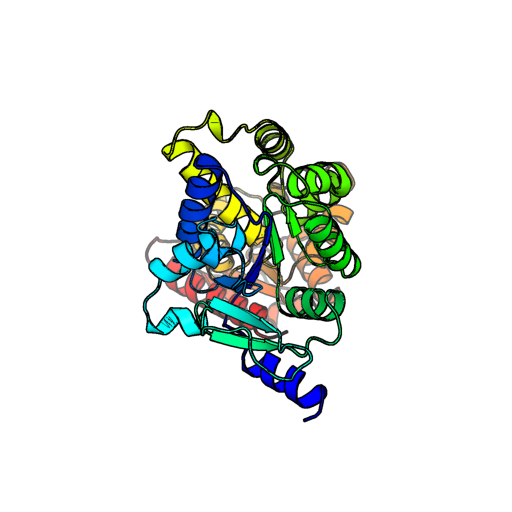6 -4.508 9.754 1.00 88.12 300 LYS A C 1
ATOM 2272 O O . LYS A 1 300 ? -18.935 -4.192 10.678 1.00 88.12 300 LYS A O 1
ATOM 2277 N N . PRO A 1 301 ? -17.106 -5.278 9.964 1.00 91.06 301 PRO A N 1
ATOM 2278 C CA . PRO A 1 301 ? -16.660 -5.627 11.307 1.00 91.06 301 PRO A CA 1
ATOM 2279 C C . PRO A 1 301 ? -16.309 -4.366 12.105 1.00 91.06 301 PRO A C 1
ATOM 2281 O O . PRO A 1 301 ? -15.507 -3.553 11.643 1.00 91.06 301 PRO A O 1
ATOM 2284 N N . VAL A 1 302 ? -16.875 -4.227 13.305 1.00 93.12 302 VAL A N 1
ATOM 2285 C CA . VAL A 1 302 ? -16.623 -3.096 14.210 1.00 93.12 302 VAL A CA 1
ATOM 2286 C C . VAL A 1 302 ? -15.988 -3.607 15.503 1.00 93.12 302 VAL A C 1
ATOM 2288 O O . VAL A 1 302 ? -16.510 -4.527 16.135 1.00 93.12 302 VAL A O 1
ATOM 2291 N N . VAL A 1 303 ? -14.867 -3.008 15.905 1.00 93.75 303 VAL A N 1
ATOM 2292 C CA . VAL A 1 303 ? -14.241 -3.212 17.217 1.00 93.75 303 VAL A CA 1
ATOM 2293 C C . VAL A 1 303 ? -14.496 -1.976 18.069 1.00 93.75 303 VAL A C 1
ATOM 2295 O O . VAL A 1 303 ? -14.018 -0.884 17.764 1.00 93.75 303 VAL A O 1
ATOM 2298 N N . LEU A 1 304 ? -15.254 -2.145 19.146 1.00 93.25 304 LEU A N 1
ATOM 2299 C CA . LEU A 1 304 ? -15.565 -1.059 20.068 1.00 93.25 304 LEU A CA 1
ATOM 2300 C C . LEU A 1 304 ? -14.455 -0.902 21.107 1.00 93.25 304 LEU A C 1
ATOM 2302 O O . LEU A 1 304 ? -13.897 -1.894 21.579 1.00 93.25 304 LEU A O 1
ATOM 2306 N N . MET A 1 305 ? -14.171 0.334 21.501 1.00 91.62 305 MET A N 1
ATOM 2307 C CA . MET A 1 305 ? -13.196 0.679 22.530 1.00 91.62 305 MET A CA 1
ATOM 2308 C C . MET A 1 305 ? -13.806 1.576 23.599 1.00 91.62 305 MET A C 1
ATOM 2310 O O . MET A 1 305 ? -14.570 2.490 23.283 1.00 91.62 305 MET A O 1
ATOM 2314 N N . ARG A 1 306 ? -13.441 1.326 24.862 1.00 88.00 306 ARG A N 1
ATOM 2315 C CA . ARG A 1 306 ? -13.929 2.099 26.010 1.00 88.00 306 ARG A CA 1
ATOM 2316 C C . ARG A 1 306 ? -12.914 2.169 27.154 1.00 88.00 306 ARG A C 1
ATOM 2318 O O . ARG A 1 306 ? -12.207 1.199 27.419 1.00 88.00 306 ARG A O 1
ATOM 2325 N N . ALA A 1 307 ? -12.876 3.278 27.881 1.00 86.25 307 ALA A N 1
ATOM 2326 C CA . ALA A 1 307 ? -12.039 3.429 29.066 1.00 86.25 307 ALA A CA 1
ATOM 2327 C C . ALA A 1 307 ? -12.477 2.505 30.230 1.00 86.25 307 ALA A C 1
ATOM 2329 O O . ALA A 1 307 ? -13.661 2.379 30.560 1.00 86.25 307 ALA A O 1
ATOM 2330 N N . ALA A 1 308 ? -11.504 1.876 30.890 1.00 75.56 308 ALA A N 1
ATOM 2331 C CA . ALA A 1 308 ? -11.655 1.101 32.115 1.00 75.56 308 ALA A CA 1
ATOM 2332 C C . ALA A 1 308 ? -12.004 2.039 33.282 1.00 75.56 308 ALA A C 1
ATOM 2334 O O . ALA A 1 308 ? -11.467 3.141 33.381 1.00 75.56 308 ALA A O 1
ATOM 2335 N N . GLY A 1 309 ? -12.924 1.612 34.149 1.00 61.94 309 GLY A N 1
ATOM 2336 C CA . GLY A 1 309 ? -13.549 2.462 35.174 1.00 61.94 309 GLY A CA 1
ATOM 2337 C C . GLY A 1 309 ? -14.928 2.995 34.775 1.00 61.94 309 GLY A C 1
ATOM 2338 O O . GLY A 1 309 ? -15.719 3.360 35.637 1.00 61.94 309 GLY A O 1
ATOM 2339 N N . ALA A 1 310 ? -15.297 2.916 33.494 1.00 50.34 310 ALA A N 1
ATOM 2340 C CA . ALA A 1 310 ? -16.686 3.094 33.081 1.00 50.34 310 ALA A CA 1
ATOM 2341 C C . ALA A 1 310 ? -17.567 1.874 33.432 1.00 50.34 310 ALA A C 1
ATOM 2343 O O . ALA A 1 310 ? -18.784 1.964 33.316 1.00 50.34 310 ALA A O 1
ATOM 2344 N N . ALA A 1 311 ? -16.971 0.742 33.824 1.00 41.62 311 ALA A N 1
ATOM 2345 C CA . ALA A 1 311 ? -17.683 -0.436 34.324 1.00 41.62 311 ALA A CA 1
ATOM 2346 C C . ALA A 1 311 ? -18.058 -0.328 35.819 1.00 41.62 311 ALA A C 1
ATOM 2348 O O . ALA A 1 311 ? -18.993 -1.000 36.239 1.00 41.62 311 ALA A O 1
ATOM 2349 N N . ASP A 1 312 ? -17.383 0.549 36.580 1.00 40.59 312 ASP A N 1
ATOM 2350 C CA . ASP A 1 312 ? -17.505 0.648 38.047 1.00 40.59 312 ASP A CA 1
ATOM 2351 C C . ASP A 1 312 ? -17.963 2.045 38.550 1.00 40.59 312 ASP A C 1
ATOM 2353 O O . ASP A 1 312 ? -18.077 2.275 39.752 1.00 40.59 312 ASP A O 1
ATOM 2357 N N . GLY A 1 313 ? -18.257 2.981 37.638 1.00 43.81 313 GLY A N 1
ATOM 2358 C CA . GLY A 1 313 ? -19.060 4.201 37.861 1.00 43.81 313 GLY A CA 1
ATOM 2359 C C . GLY A 1 313 ? -20.353 4.136 37.032 1.00 43.81 313 GLY A C 1
ATOM 2360 O O . GLY A 1 313 ? -20.521 3.140 36.329 1.00 43.81 313 GLY A O 1
ATOM 2361 N N . PRO A 1 314 ? -21.283 5.123 37.064 1.00 40.97 314 PRO A N 1
ATOM 2362 C CA . PRO A 1 314 ? -22.487 5.042 36.241 1.00 40.97 314 PRO A CA 1
ATOM 2363 C C . PRO A 1 314 ? -22.053 4.979 34.778 1.00 40.97 314 PRO A C 1
ATOM 2365 O O . PRO A 1 314 ? -21.595 5.965 34.201 1.00 40.97 314 PRO A O 1
ATOM 2368 N N . ALA A 1 315 ? -22.123 3.775 34.213 1.00 53.34 315 ALA A N 1
ATOM 2369 C CA . ALA A 1 315 ? -21.870 3.533 32.816 1.00 53.34 315 ALA A CA 1
ATOM 2370 C C . ALA A 1 315 ? -22.756 4.506 32.047 1.00 53.34 315 ALA A C 1
ATOM 2372 O O . ALA A 1 315 ? -23.969 4.525 32.244 1.00 53.34 315 ALA A O 1
ATOM 2373 N N . VAL A 1 316 ? -22.159 5.327 31.189 1.00 57.22 316 VAL A N 1
ATOM 2374 C CA . VAL A 1 316 ? -22.930 6.009 30.157 1.00 57.22 316 VAL A CA 1
ATOM 2375 C C . VAL A 1 316 ? -23.551 4.877 29.336 1.00 57.22 316 VAL A C 1
ATOM 2377 O O . VAL A 1 316 ? -22.847 4.138 28.647 1.00 57.22 316 VAL A O 1
ATOM 2380 N N . ASP A 1 317 ? -24.845 4.645 29.553 1.00 68.31 317 ASP A N 1
ATOM 2381 C CA . ASP A 1 317 ? -25.527 3.391 29.233 1.00 68.31 317 ASP A CA 1
ATOM 2382 C C . ASP A 1 317 ? -25.667 3.275 27.714 1.00 68.31 317 ASP A C 1
ATOM 2384 O O . ASP A 1 317 ? -26.550 3.888 27.113 1.00 68.31 317 ASP A O 1
ATOM 2388 N N . LEU A 1 318 ? -24.701 2.612 27.066 1.00 71.56 318 LEU A N 1
ATOM 2389 C CA . LEU A 1 318 ? -24.660 2.508 25.609 1.00 71.56 318 LEU A CA 1
ATOM 2390 C C . LEU A 1 318 ? -25.982 1.919 25.096 1.00 71.56 318 LEU A C 1
ATOM 2392 O O . LEU A 1 318 ? -26.539 1.028 25.750 1.00 71.56 318 LEU A O 1
ATOM 2396 N N . PRO A 1 319 ? -26.454 2.346 23.909 1.00 78.25 319 PRO A N 1
ATOM 2397 C CA . PRO A 1 319 ? -27.628 1.748 23.288 1.00 78.25 319 PRO A CA 1
ATOM 2398 C C . PRO A 1 319 ? -27.535 0.218 23.267 1.00 78.25 319 PRO A C 1
ATOM 2400 O O . PRO A 1 319 ? -26.445 -0.348 23.112 1.00 78.25 319 PRO A O 1
ATOM 2403 N N . PHE A 1 320 ? -28.679 -0.457 23.418 1.00 78.06 320 PHE A N 1
ATOM 2404 C CA . PHE A 1 320 ? -28.746 -1.921 23.482 1.00 78.06 320 PHE A CA 1
ATOM 2405 C C . PHE A 1 320 ? -28.017 -2.593 22.306 1.00 78.06 320 PHE A C 1
ATOM 2407 O O . PHE A 1 320 ? -27.284 -3.557 22.509 1.00 78.06 320 PHE A O 1
ATOM 2414 N N . ASP A 1 321 ? -28.144 -2.027 21.107 1.00 74.75 321 ASP A N 1
ATOM 2415 C CA . ASP A 1 321 ? -27.532 -2.540 19.878 1.00 74.75 321 ASP A CA 1
ATOM 2416 C C . ASP A 1 321 ? -26.003 -2.378 19.822 1.00 74.75 321 ASP A C 1
ATOM 2418 O O . ASP A 1 321 ? -25.351 -2.960 18.965 1.00 74.75 321 ASP A O 1
ATOM 2422 N N . VAL A 1 322 ? -25.406 -1.599 20.730 1.00 77.06 322 VAL A N 1
ATOM 2423 C CA . VAL A 1 322 ? -23.949 -1.397 20.833 1.00 77.06 322 VAL A CA 1
ATOM 2424 C C . VAL A 1 322 ? -23.381 -2.188 22.011 1.00 77.06 322 VAL A C 1
ATOM 2426 O O . VAL A 1 322 ? -22.323 -2.805 21.899 1.00 77.06 322 VAL A O 1
ATOM 2429 N N . ARG A 1 323 ? -24.092 -2.231 23.146 1.00 72.69 323 ARG A N 1
ATOM 2430 C CA . ARG A 1 323 ? -23.600 -2.848 24.393 1.00 72.69 323 ARG A CA 1
ATOM 2431 C C . ARG A 1 323 ? -23.421 -4.371 24.323 1.00 72.69 323 ARG A C 1
ATOM 2433 O O . ARG A 1 323 ? -22.720 -4.932 25.157 1.00 72.69 323 ARG A O 1
ATOM 2440 N N . THR A 1 324 ? -24.081 -5.049 23.382 1.00 71.50 324 THR A N 1
ATOM 2441 C CA . THR A 1 324 ? -23.973 -6.508 23.188 1.00 71.50 324 THR A CA 1
ATOM 2442 C C . THR A 1 324 ? -22.725 -6.920 22.410 1.00 71.50 324 THR A C 1
ATOM 2444 O O . THR A 1 324 ? -22.412 -8.108 22.339 1.00 71.50 324 THR A O 1
ATOM 2447 N N . HIS A 1 325 ? -22.015 -5.962 21.813 1.00 75.56 325 HIS A N 1
ATOM 2448 C CA . HIS A 1 325 ? -20.789 -6.219 21.069 1.00 75.56 325 HIS A CA 1
ATOM 2449 C C . HIS A 1 325 ? -19.583 -6.313 22.004 1.00 75.56 325 HIS A C 1
ATOM 2451 O O . HIS A 1 325 ? -19.555 -5.746 23.095 1.00 75.56 325 HIS A O 1
ATOM 2457 N N . ARG A 1 326 ? -18.550 -7.037 21.565 1.00 78.19 326 ARG A N 1
ATOM 2458 C CA . ARG A 1 326 ? -17.286 -7.122 22.300 1.00 78.19 326 ARG A CA 1
ATOM 2459 C C . ARG A 1 326 ? -16.603 -5.750 22.319 1.00 78.19 326 ARG A C 1
ATOM 2461 O O . ARG A 1 326 ? -16.430 -5.135 21.269 1.00 78.19 326 ARG A O 1
ATOM 2468 N N . VAL A 1 327 ? -16.176 -5.317 23.504 1.00 87.12 327 VAL A N 1
ATOM 2469 C CA . VAL A 1 327 ? -15.508 -4.028 23.734 1.00 87.12 327 VAL A CA 1
ATOM 2470 C C . VAL A 1 327 ? -14.094 -4.271 24.252 1.00 87.12 327 VAL A C 1
ATOM 2472 O O . VAL A 1 327 ? -13.911 -5.022 25.206 1.00 87.12 327 VAL A O 1
ATOM 2475 N N . VAL A 1 328 ? -13.102 -3.624 23.641 1.00 89.75 328 VAL A N 1
ATOM 2476 C CA . VAL A 1 328 ? -11.727 -3.563 24.152 1.00 89.75 328 VAL A CA 1
ATOM 2477 C C . VAL A 1 328 ? -11.640 -2.448 25.184 1.00 89.75 328 VAL A C 1
ATOM 2479 O O . VAL A 1 328 ? -11.934 -1.287 24.887 1.00 89.75 328 VAL A O 1
ATOM 2482 N N . THR A 1 329 ? -11.212 -2.786 26.396 1.00 89.00 329 THR A N 1
ATOM 2483 C CA . THR A 1 329 ? -11.051 -1.807 27.474 1.00 89.00 329 THR A CA 1
ATOM 2484 C C . THR A 1 329 ? -9.617 -1.299 27.576 1.00 89.00 329 THR A C 1
ATOM 2486 O O . THR A 1 329 ? -8.681 -2.093 27.501 1.00 89.00 329 THR A O 1
ATOM 2489 N N . TYR A 1 330 ? -9.426 0.002 27.808 1.00 87.62 330 TYR A N 1
ATOM 2490 C CA . TYR A 1 330 ? -8.104 0.610 28.037 1.00 87.62 330 TYR A CA 1
ATOM 2491 C C . TYR A 1 330 ? -8.070 1.439 29.326 1.00 87.62 330 TYR A C 1
ATOM 2493 O O . TYR A 1 330 ? -9.088 2.007 29.699 1.00 87.62 330 TYR A O 1
ATOM 2501 N N . PRO A 1 331 ? -6.933 1.551 30.030 1.00 82.62 331 PRO A N 1
ATOM 2502 C CA . PRO A 1 331 ? -6.863 2.302 31.284 1.00 82.62 331 PRO A CA 1
ATOM 2503 C C . PRO A 1 331 ? -7.172 3.793 31.090 1.00 82.62 331 PRO A C 1
ATOM 2505 O O . PRO A 1 331 ? -6.629 4.440 30.189 1.00 82.62 331 PRO A O 1
ATOM 2508 N N . ALA A 1 332 ? -8.005 4.349 31.974 1.00 74.00 332 ALA A N 1
ATOM 2509 C CA . ALA A 1 332 ? -8.227 5.788 32.044 1.00 74.00 332 ALA A CA 1
ATOM 2510 C C . ALA A 1 332 ? -6.894 6.525 32.284 1.00 74.00 332 ALA A C 1
ATOM 2512 O O . ALA A 1 332 ? -6.053 6.073 33.059 1.00 74.00 332 ALA A O 1
ATOM 2513 N N . GLY A 1 333 ? -6.681 7.645 31.587 1.00 73.44 333 GLY A N 1
ATOM 2514 C CA . GLY A 1 333 ? -5.448 8.436 31.689 1.00 73.44 333 GLY A CA 1
ATOM 2515 C C . GLY A 1 333 ? -4.227 7.878 30.940 1.00 73.44 333 GLY A C 1
ATOM 2516 O O . GLY A 1 333 ? -3.210 8.561 30.903 1.00 73.44 333 GLY A O 1
ATOM 2517 N N . LEU A 1 334 ? -4.327 6.695 30.311 1.00 76.75 334 LEU A N 1
ATOM 2518 C CA . LEU A 1 334 ? -3.316 6.110 29.408 1.00 76.75 334 LEU A CA 1
ATOM 2519 C C . LEU A 1 334 ? -1.873 6.080 29.964 1.00 76.75 334 LEU A C 1
ATOM 2521 O O . LEU A 1 334 ? -0.952 6.607 29.334 1.00 76.75 334 LEU A O 1
ATOM 2525 N N . PRO A 1 335 ? -1.636 5.447 31.125 1.00 70.06 335 PRO A N 1
ATOM 2526 C CA . PRO A 1 335 ? -0.288 5.302 31.661 1.00 70.06 335 PRO A CA 1
ATOM 2527 C C . PRO A 1 335 ? 0.576 4.413 30.745 1.00 70.06 335 PRO A C 1
ATOM 2529 O O . PRO A 1 335 ? 0.085 3.469 30.120 1.00 70.06 335 PRO A O 1
ATOM 2532 N N . ALA A 1 336 ? 1.871 4.723 30.641 1.00 62.62 336 ALA A N 1
ATOM 2533 C CA . ALA A 1 336 ? 2.781 4.123 29.656 1.00 62.62 336 ALA A CA 1
ATOM 2534 C C . ALA A 1 336 ? 2.883 2.583 29.735 1.00 62.62 336 ALA A C 1
ATOM 2536 O O . ALA A 1 336 ? 3.103 1.922 28.723 1.00 62.62 336 ALA A O 1
ATOM 2537 N N . ASP A 1 337 ? 2.690 2.014 30.920 1.00 61.44 337 ASP A N 1
ATOM 2538 C CA . ASP A 1 337 ? 2.715 0.584 31.237 1.00 61.44 337 ASP A CA 1
ATOM 2539 C C . ASP A 1 337 ? 1.365 -0.127 31.005 1.00 61.44 337 ASP A C 1
ATOM 2541 O O . ASP A 1 337 ? 1.340 -1.298 30.620 1.00 61.44 337 ASP A O 1
ATOM 2545 N N . GLY A 1 338 ? 0.237 0.573 31.162 1.00 64.38 338 GLY A N 1
ATOM 2546 C CA . GLY A 1 338 ? -1.113 0.004 31.040 1.00 64.38 338 GLY A CA 1
ATOM 2547 C C . GLY A 1 338 ? -1.678 -0.081 29.613 1.00 64.38 338 GLY A C 1
ATOM 2548 O O . GLY A 1 338 ? -2.657 -0.789 29.374 1.00 64.38 338 GLY A O 1
ATOM 2549 N N . THR A 1 339 ? -1.081 0.610 28.639 1.00 79.19 339 THR A N 1
ATOM 2550 C CA . THR A 1 339 ? -1.579 0.643 27.245 1.00 79.19 339 THR A CA 1
ATOM 2551 C C . THR A 1 339 ? -1.258 -0.622 26.438 1.00 79.19 339 THR A C 1
ATOM 2553 O O . THR A 1 339 ? -1.951 -0.938 25.466 1.00 79.19 339 THR A O 1
ATOM 2556 N N . ALA A 1 340 ? -0.238 -1.388 26.842 1.00 84.62 340 ALA A N 1
ATOM 2557 C CA . ALA A 1 340 ? 0.260 -2.535 26.083 1.00 84.62 340 ALA A CA 1
ATOM 2558 C C . ALA A 1 340 ? -0.771 -3.667 25.944 1.00 84.62 340 ALA A C 1
ATOM 2560 O O . ALA A 1 340 ? -0.881 -4.259 24.868 1.00 84.62 340 ALA A O 1
ATOM 2561 N N . ALA A 1 341 ? -1.538 -3.943 27.003 1.00 86.62 341 ALA A N 1
ATOM 2562 C CA . ALA A 1 341 ? -2.554 -4.995 27.008 1.00 86.62 341 ALA A CA 1
ATOM 2563 C C . ALA A 1 341 ? -3.710 -4.668 26.051 1.00 86.62 341 ALA A C 1
ATOM 2565 O O . ALA A 1 341 ? -4.034 -5.476 25.181 1.00 86.62 341 ALA A O 1
ATOM 2566 N N . ALA A 1 342 ? -4.260 -3.453 26.142 1.00 89.44 342 ALA A N 1
ATOM 2567 C CA . ALA A 1 342 ? -5.327 -2.988 25.256 1.00 89.44 342 ALA A CA 1
ATOM 2568 C C . ALA A 1 342 ? -4.881 -2.973 23.785 1.00 89.44 342 ALA A C 1
ATOM 2570 O O . ALA A 1 342 ? -5.614 -3.415 22.901 1.00 89.44 342 ALA A O 1
ATOM 2571 N N . ARG A 1 343 ? -3.641 -2.537 23.518 1.00 91.38 343 ARG A N 1
ATOM 2572 C CA . ARG A 1 343 ? -3.049 -2.577 22.174 1.00 91.38 343 ARG A CA 1
ATOM 2573 C C . ARG A 1 343 ?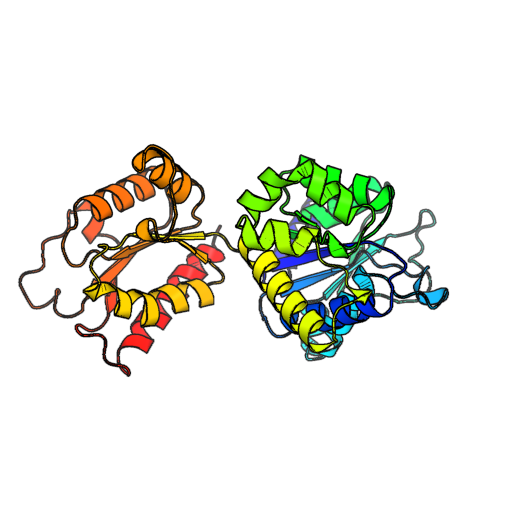 -2.930 -4.002 21.639 1.00 91.38 343 ARG A C 1
ATOM 2575 O O . ARG A 1 343 ? -3.249 -4.235 20.476 1.00 91.38 343 ARG A O 1
ATOM 2582 N N . ALA A 1 344 ? -2.467 -4.944 22.460 1.00 87.12 344 ALA A N 1
ATOM 2583 C CA . ALA A 1 344 ? -2.330 -6.344 22.065 1.00 87.12 344 ALA A CA 1
ATOM 2584 C C . ALA A 1 344 ? -3.692 -7.001 21.792 1.00 87.12 344 ALA A C 1
ATOM 2586 O O . ALA A 1 344 ? -3.830 -7.729 20.810 1.00 87.12 344 ALA A O 1
ATOM 2587 N N . GLU A 1 345 ? -4.708 -6.712 22.610 1.00 92.31 345 GLU A N 1
ATOM 2588 C CA . GLU A 1 345 ? -6.064 -7.217 22.386 1.00 92.31 345 GLU A CA 1
ATOM 2589 C C . GLU A 1 345 ? -6.680 -6.645 21.103 1.00 92.31 345 GLU A C 1
ATOM 2591 O O . GLU A 1 345 ? -7.165 -7.407 20.262 1.00 92.31 345 GLU A O 1
ATOM 2596 N N . LEU A 1 346 ? -6.608 -5.322 20.912 1.00 93.25 346 LEU A N 1
ATOM 2597 C CA . LEU A 1 346 ? -7.084 -4.669 19.693 1.00 93.25 346 LEU A CA 1
ATOM 2598 C C . LEU A 1 346 ? -6.384 -5.243 18.455 1.00 93.25 346 LEU A C 1
ATOM 2600 O O . LEU A 1 346 ? -7.039 -5.612 17.482 1.00 93.25 346 LEU A O 1
ATOM 2604 N N . HIS A 1 347 ? -5.058 -5.385 18.507 1.00 88.75 347 HIS A N 1
ATOM 2605 C CA . HIS A 1 347 ? -4.270 -5.992 17.434 1.00 88.75 347 HIS A CA 1
ATOM 2606 C C . HIS A 1 347 ? -4.737 -7.414 17.105 1.00 88.75 347 HIS A C 1
ATOM 2608 O O . HIS A 1 347 ? -4.918 -7.737 15.930 1.00 88.75 347 HIS A O 1
ATOM 2614 N N . ALA A 1 348 ? -4.981 -8.251 18.116 1.00 85.69 348 ALA A N 1
ATOM 2615 C CA . ALA A 1 348 ? -5.449 -9.621 17.922 1.00 85.69 348 ALA A CA 1
ATOM 2616 C C . ALA A 1 348 ? -6.825 -9.678 17.235 1.00 85.69 348 ALA A C 1
ATOM 2618 O O . ALA A 1 348 ? -7.019 -10.481 16.319 1.00 85.69 348 ALA A O 1
ATOM 2619 N N . LEU A 1 349 ? -7.759 -8.803 17.623 1.00 90.56 349 LEU A N 1
ATOM 2620 C CA . LEU A 1 349 ? -9.081 -8.705 16.994 1.00 90.56 349 LEU A CA 1
ATOM 2621 C C . LEU A 1 349 ? -8.989 -8.248 15.537 1.00 90.56 349 LEU A C 1
ATOM 2623 O O . LEU A 1 349 ? -9.558 -8.885 14.650 1.00 90.56 349 LEU A O 1
ATOM 2627 N N . LEU A 1 350 ? -8.218 -7.193 15.272 1.00 88.81 350 LEU A N 1
ATOM 2628 C CA . LEU A 1 350 ? -8.010 -6.679 13.917 1.00 88.81 350 LEU A CA 1
ATOM 2629 C C . LEU A 1 350 ? -7.323 -7.714 13.016 1.00 88.81 350 LEU A C 1
ATOM 2631 O O . LEU A 1 350 ? -7.661 -7.838 11.840 1.00 88.81 350 LEU A O 1
ATOM 2635 N N . ARG A 1 351 ? -6.402 -8.515 13.566 1.00 81.31 351 ARG A N 1
ATOM 2636 C CA . ARG A 1 351 ? -5.798 -9.654 12.861 1.00 81.31 351 ARG A CA 1
ATOM 2637 C C . ARG A 1 351 ? -6.814 -10.744 12.546 1.00 81.31 351 ARG A C 1
ATOM 2639 O O . ARG A 1 351 ? -6.800 -11.267 11.439 1.00 81.31 351 ARG A O 1
ATOM 2646 N N . ALA A 1 352 ? -7.700 -11.091 13.474 1.00 80.19 352 ALA A N 1
ATOM 2647 C CA . ALA A 1 352 ? -8.745 -12.074 13.195 1.00 80.19 352 ALA A CA 1
ATOM 2648 C C . ALA A 1 352 ? -9.648 -11.613 12.034 1.00 80.19 352 ALA A C 1
ATOM 2650 O O . ALA A 1 352 ? -9.935 -12.391 11.127 1.00 80.19 352 ALA A O 1
ATOM 2651 N N . ILE A 1 353 ? -10.001 -10.325 12.007 1.00 80.25 353 ILE A N 1
ATOM 2652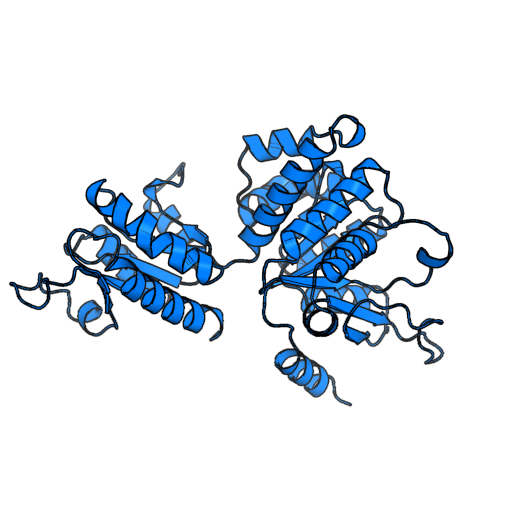 C CA . ILE A 1 353 ? -10.784 -9.714 10.924 1.00 80.25 353 ILE A CA 1
ATOM 2653 C C . ILE A 1 353 ? -9.999 -9.682 9.598 1.00 80.25 353 ILE A C 1
ATOM 2655 O O . ILE A 1 353 ? -10.563 -9.901 8.523 1.00 80.25 353 ILE A O 1
ATOM 2659 N N . SER A 1 354 ? -8.684 -9.446 9.640 1.00 63.84 354 SER A N 1
ATOM 2660 C CA . SER A 1 354 ? -7.862 -9.399 8.426 1.00 63.84 354 SER A CA 1
ATOM 2661 C C . SER A 1 354 ? -7.543 -10.764 7.804 1.00 63.84 354 SER A C 1
ATOM 2663 O O . SER A 1 354 ? -7.203 -10.815 6.625 1.00 63.84 354 SER A O 1
ATOM 2665 N N . HIS A 1 355 ? -7.710 -11.869 8.538 1.00 55.34 355 HIS A N 1
ATOM 2666 C CA . HIS A 1 355 ? -7.500 -13.240 8.033 1.00 55.34 355 HIS A CA 1
ATOM 2667 C C . HIS A 1 355 ? -8.792 -14.040 7.796 1.00 55.34 355 HIS A C 1
ATOM 2669 O O . HIS A 1 355 ? -8.736 -15.079 7.147 1.00 55.34 355 HIS A O 1
ATOM 2675 N N . GLY A 1 356 ? -9.934 -13.591 8.326 1.00 43.88 356 GLY A N 1
ATOM 2676 C CA . GLY A 1 356 ? -11.195 -14.348 8.359 1.00 43.88 356 GLY A CA 1
ATOM 2677 C C . GLY A 1 356 ? -12.199 -14.100 7.224 1.00 43.88 356 GLY A C 1
ATOM 2678 O O . GLY A 1 356 ? -13.354 -14.486 7.386 1.00 43.88 356 GLY A O 1
ATOM 2679 N N . LEU A 1 357 ? -11.802 -13.457 6.119 1.00 39.81 357 LEU A N 1
ATOM 2680 C CA . LEU A 1 357 ? -12.663 -13.183 4.955 1.00 39.81 357 LEU A CA 1
ATOM 2681 C C . LEU A 1 357 ? -12.058 -13.737 3.668 1.00 39.81 357 LEU A C 1
ATOM 2683 O O . LEU A 1 357 ? -10.867 -13.427 3.418 1.00 39.81 357 LEU A O 1
#

Foldseek 3Di:
DDPVVVVVVLVVQAQAAAEEEEFEDLAADPLLLLLLLLLLVLQQVPSRAAYEAQDDPDSVVVVGDISRVSNLVSNLVSDDPVCFQRRYEYEWEQDPVRHTPPDPDGTHHYDYDYPPDPVSSLVVRLVSGQEYEYAYHEDVSLVSVVVSVVVVRHYQQQLLSPYSSVVCCVVCVVVNCVLQVQDPVNSVVSNPDNSVPDDSVVSSVVSNVVSSSRLQSSAAAEEEAEPPDPVCVCVCVLAPQLLCVLLSHHYDYLVPDDDDDDSVVVLLVSLLSHLAYEAEPADVDVRSVVSVVSNVVVVHHYEYEYEPPCVVPVNPDDPPVPVPDDYQYFHPPHDNVGNPVSNVVSSVVSNCSVPVD

Radius of gyration: 22.84 Å; chains: 1; bounding box: 54×52×64 Å

Secondary structure (DSSP, 8-state):
--HHHHHHHHHHHPPSSEEEEEEE-SS--HHHHHHHHHHHHHHTT-TTEEEEE---HHHHTTT---HHHHHHHHHHTTS-HHHHHHHEEEEEEPPTTSPPPSS---SSEEEEE--S-HHHHHHHHHHT-SEEEEES--HHHHHHHHHHHTTT--EEEEGGG-HHHHHHHHHTHHHHHHHHT--HHHHHHHHH--GGGS-HHHHHHHHHHHHHHHHHHTSPEEEEE---SGGGHHHIIIIIHHHHHHTT-EEE-GGGS--SS-HHHHHHHHHHH-SEEEEE-TT--HHHHHHHHHHHHTT--EEEEEEETTTTS------HHHHTS-EEEEETT--TTTHHHHHHHHHHHHHHHHH--